Protein AF-A0A831LHQ3-F1 (afdb_monomer_lite)

pLDDT: mean 70.63, std 30.5, range [23.73, 98.81]

Foldseek 3Di:
DFFLVVLLVVLLCCCPVVVDQEAEEEEAWAFLDQLADFQEKEKEQKEFAQPDDPVVVVDAGRQDPPDGRIQGADVLLSVLLVVLVVVCVVVVVDDHYYDYYYEYADNDDDLDNVVSVVCCPRPVHGIYGGHVNSSSVSCVVVVHHYMYMHGHQYYNVDDDPVSNVVSRVVSVVVVVSSVVSRVVSVDDPPPPPPPDPDDDDDDDDDDDDDDDDDVVVVVVVVVVDDPPDDDDPDPPDDDDDDDDDDDDDDDDDDDDDDDDDDDDDDDDDDDDDDDDDDDDDDDHDYDYDDDDD

InterPro domains:
  IPR000845 Nucleoside phosphorylase domain [PF01048] (1-182)
  IPR010049 MTA/SAH nucleosidase [TIGR01704] (1-183)
  IPR035994 Nucleoside phosphorylase superfamily [G3DSA:3.40.50.1580] (1-191)
  IPR035994 Nucleoside phosphorylase superfamily [SSF53167] (1-184)

Structure (mmCIF, N/CA/C/O backbone):
data_AF-A0A831LHQ3-F1
#
_entry.id   AF-A0A831LHQ3-F1
#
loop_
_atom_site.group_PDB
_atom_site.id
_atom_site.type_symbol
_atom_site.label_atom_id
_atom_site.label_alt_id
_atom_site.label_comp_id
_atom_site.label_asym_id
_atom_site.label_entity_id
_atom_site.label_seq_id
_atom_site.pdbx_PDB_ins_code
_atom_site.Cartn_x
_atom_site.Cartn_y
_atom_site.Cartn_z
_atom_site.occupancy
_atom_site.B_iso_or_equiv
_atom_site.auth_seq_id
_atom_site.auth_comp_id
_atom_site.auth_asym_id
_atom_site.auth_atom_id
_atom_site.pdbx_PDB_model_num
ATOM 1 N N . GLY A 1 1 ? 7.846 -8.285 7.189 1.00 77.94 1 GLY A N 1
ATOM 2 C CA . GLY A 1 1 ? 9.203 -8.292 6.609 1.00 77.94 1 GLY A CA 1
ATOM 3 C C . GLY A 1 1 ? 9.130 -7.764 5.194 1.00 77.94 1 GLY A C 1
ATOM 4 O O . GLY A 1 1 ? 8.027 -7.722 4.664 1.00 77.94 1 GLY A O 1
ATOM 5 N N . VAL A 1 2 ? 10.266 -7.365 4.624 1.00 92.44 2 VAL A N 1
ATOM 6 C CA . VAL A 1 2 ? 10.342 -6.728 3.296 1.00 92.44 2 VAL A CA 1
ATOM 7 C C . VAL A 1 2 ? 9.935 -7.699 2.185 1.00 92.44 2 VAL A C 1
ATOM 9 O O . VAL A 1 2 ? 10.337 -8.867 2.214 1.00 92.44 2 VAL A O 1
ATOM 12 N N . GLY A 1 3 ? 9.179 -7.203 1.209 1.00 95.12 3 GLY A N 1
ATOM 13 C CA . GLY A 1 3 ? 8.873 -7.902 -0.037 1.00 95.12 3 GLY A CA 1
ATOM 14 C C . GLY A 1 3 ? 7.601 -8.752 -0.020 1.00 95.12 3 GLY A C 1
ATOM 15 O O . GLY A 1 3 ? 7.075 -9.156 1.028 1.00 95.12 3 GLY A O 1
ATOM 16 N N . LYS A 1 4 ? 7.125 -9.073 -1.227 1.00 98.56 4 LYS A N 1
ATOM 17 C CA . LYS A 1 4 ? 5.804 -9.667 -1.483 1.00 98.56 4 LYS A CA 1
ATOM 18 C C . LYS A 1 4 ? 5.584 -10.999 -0.776 1.00 98.56 4 LYS A C 1
ATOM 20 O O . LYS A 1 4 ? 4.525 -11.218 -0.193 1.00 98.56 4 LYS A O 1
ATOM 25 N N . VAL A 1 5 ? 6.581 -11.885 -0.793 1.00 98.44 5 VAL A N 1
ATOM 26 C CA . VAL A 1 5 ? 6.473 -13.224 -0.184 1.00 98.44 5 VAL A CA 1
ATOM 27 C C . VAL A 1 5 ? 6.302 -13.127 1.332 1.00 98.44 5 VAL A C 1
ATOM 29 O O . VAL A 1 5 ? 5.403 -13.748 1.897 1.00 98.44 5 VAL A O 1
ATOM 32 N N . ASN A 1 6 ? 7.128 -12.313 1.994 1.00 98.12 6 ASN A N 1
ATOM 33 C CA . ASN A 1 6 ? 7.068 -12.135 3.444 1.00 98.12 6 ASN A CA 1
ATOM 34 C C . ASN A 1 6 ? 5.739 -11.511 3.878 1.00 98.12 6 ASN A C 1
ATOM 36 O O . ASN A 1 6 ? 5.149 -11.942 4.870 1.00 98.12 6 ASN A O 1
ATOM 40 N N . ALA A 1 7 ? 5.268 -10.511 3.130 1.00 98.44 7 ALA A N 1
ATOM 41 C CA . ALA A 1 7 ? 3.984 -9.878 3.380 1.00 98.44 7 ALA A CA 1
ATOM 42 C C . ALA A 1 7 ? 2.824 -10.867 3.206 1.00 98.44 7 ALA A C 1
ATOM 44 O O . ALA A 1 7 ? 2.001 -10.999 4.109 1.00 98.44 7 ALA A O 1
ATOM 45 N N . ALA A 1 8 ? 2.807 -11.630 2.110 1.00 98.50 8 ALA A N 1
ATOM 46 C CA . ALA A 1 8 ? 1.765 -12.616 1.839 1.00 98.50 8 ALA A CA 1
ATOM 47 C C . ALA A 1 8 ? 1.673 -13.691 2.934 1.00 98.50 8 ALA A C 1
ATOM 49 O O . ALA A 1 8 ? 0.581 -13.981 3.424 1.00 98.50 8 ALA A O 1
ATOM 50 N N . VAL A 1 9 ? 2.815 -14.242 3.366 1.00 98.44 9 VAL A N 1
ATOM 51 C CA . VAL A 1 9 ? 2.867 -15.239 4.449 1.00 98.44 9 VAL A CA 1
ATOM 52 C C . VAL A 1 9 ? 2.335 -14.654 5.757 1.00 98.44 9 VAL A C 1
ATOM 54 O O . VAL A 1 9 ? 1.516 -15.287 6.424 1.00 98.44 9 VAL A O 1
ATOM 57 N N . ALA A 1 10 ? 2.755 -13.439 6.120 1.00 98.31 10 ALA A N 1
ATOM 58 C CA . ALA A 1 10 ? 2.288 -12.784 7.338 1.00 98.31 10 ALA A CA 1
ATOM 59 C C . ALA A 1 10 ? 0.775 -12.513 7.302 1.00 98.31 10 ALA A C 1
ATOM 61 O O . ALA A 1 10 ? 0.080 -12.805 8.275 1.00 98.31 10 ALA A O 1
ATOM 62 N N . THR A 1 11 ? 0.253 -12.010 6.179 1.00 98.56 11 THR A N 1
ATOM 63 C CA . THR A 1 11 ? -1.183 -11.757 5.998 1.00 98.56 11 THR A CA 1
ATOM 64 C C . THR A 1 11 ? -1.994 -13.048 6.072 1.00 98.56 11 THR A C 1
ATOM 66 O O . THR A 1 11 ? -3.004 -13.079 6.769 1.00 98.56 11 THR A O 1
ATOM 69 N N . GLN A 1 12 ? -1.546 -14.130 5.430 1.00 98.56 12 GLN A N 1
ATOM 70 C CA . GLN A 1 12 ? -2.253 -15.411 5.495 1.00 98.56 12 GLN A CA 1
ATOM 71 C C . GLN A 1 12 ? -2.288 -15.960 6.929 1.00 98.56 12 GLN A C 1
ATOM 73 O O . GLN A 1 12 ? -3.342 -16.368 7.406 1.00 98.56 12 GLN A O 1
ATOM 78 N N . ILE A 1 13 ? -1.167 -15.894 7.660 1.00 98.25 13 ILE A N 1
ATOM 79 C CA . ILE A 1 13 ? -1.114 -16.296 9.075 1.00 98.25 13 ILE A CA 1
ATOM 80 C C . ILE A 1 13 ? -2.074 -15.453 9.922 1.00 98.25 13 ILE A C 1
ATOM 82 O O . ILE A 1 13 ? -2.745 -16.001 10.799 1.00 98.25 13 ILE A O 1
ATOM 86 N N . LEU A 1 14 ? -2.145 -14.141 9.673 1.00 97.25 14 LEU A N 1
ATOM 87 C CA . LEU A 1 14 ? -3.053 -13.239 10.379 1.00 97.25 14 LEU A CA 1
ATOM 88 C C . LEU A 1 14 ? -4.518 -13.660 10.181 1.00 97.25 14 LEU A C 1
ATOM 90 O O . LEU A 1 14 ? -5.275 -13.747 11.147 1.00 97.25 14 LEU A O 1
ATOM 94 N N . ILE A 1 15 ? -4.894 -13.967 8.940 1.00 97.75 15 ILE A N 1
ATOM 95 C CA . ILE A 1 15 ? -6.244 -14.406 8.576 1.00 97.75 15 ILE A CA 1
ATOM 96 C C . ILE A 1 15 ? -6.563 -15.764 9.210 1.00 97.75 15 ILE A C 1
ATOM 98 O O . ILE A 1 15 ? -7.550 -15.876 9.935 1.00 97.75 15 ILE A O 1
ATOM 102 N N . ASP A 1 16 ? -5.709 -16.769 9.017 1.00 97.25 16 ASP A N 1
ATOM 103 C CA . ASP A 1 16 ? -6.002 -18.144 9.435 1.00 97.25 16 ASP A CA 1
ATOM 104 C C . ASP A 1 16 ? -5.958 -18.331 10.952 1.00 97.25 16 ASP A C 1
ATOM 106 O O . ASP A 1 16 ? -6.799 -19.026 11.524 1.00 97.25 16 ASP A O 1
ATOM 110 N N . ARG A 1 17 ? -4.960 -17.741 11.625 1.00 97.56 17 ARG A N 1
ATOM 111 C CA . ARG A 1 17 ? -4.744 -17.983 13.060 1.00 97.56 17 ARG A CA 1
ATOM 112 C C . ARG A 1 17 ? -5.555 -17.062 13.951 1.00 97.56 17 ARG A C 1
ATOM 114 O O . ARG A 1 17 ? -5.946 -17.481 15.037 1.00 97.56 17 ARG A O 1
ATOM 121 N N . PHE A 1 18 ? -5.770 -15.821 13.524 1.00 95.69 18 PHE A N 1
ATOM 122 C CA . PHE A 1 18 ? -6.421 -14.808 14.356 1.00 95.69 18 PHE A CA 1
ATOM 123 C C . PHE A 1 18 ? -7.831 -14.462 13.878 1.00 95.69 18 PHE A C 1
ATOM 125 O O . PHE A 1 18 ? -8.547 -13.769 14.596 1.00 95.69 18 PHE A O 1
ATOM 132 N N . GLY A 1 19 ? -8.259 -14.959 12.710 1.00 94.19 19 GLY A N 1
ATOM 133 C CA . GLY A 1 19 ? -9.618 -14.753 12.211 1.00 94.19 19 GLY A CA 1
ATOM 134 C C . GLY A 1 19 ? -9.956 -13.275 12.021 1.00 94.19 19 GLY A C 1
ATOM 135 O O . GLY A 1 19 ? -11.079 -12.861 12.319 1.00 94.19 19 GLY A O 1
ATOM 136 N N . VAL A 1 20 ? -8.980 -12.464 11.594 1.00 94.81 20 VAL A N 1
ATOM 137 C CA . VAL A 1 20 ? -9.193 -11.024 11.410 1.00 94.81 20 VAL A CA 1
ATOM 138 C C . VAL A 1 20 ? -10.287 -10.769 10.377 1.00 94.81 20 VAL A C 1
ATOM 140 O O . VAL A 1 20 ? -10.393 -11.450 9.360 1.00 94.81 20 VAL A O 1
ATOM 143 N N . ASN A 1 21 ? -11.120 -9.766 10.643 1.00 93.88 21 ASN A N 1
ATOM 144 C CA . ASN A 1 21 ? -12.249 -9.413 9.779 1.00 93.88 21 ASN A CA 1
ATOM 145 C C . ASN A 1 21 ? -11.915 -8.322 8.751 1.00 93.88 21 ASN A C 1
ATOM 147 O O . ASN A 1 21 ? -12.747 -8.004 7.906 1.00 93.88 21 ASN A O 1
ATOM 151 N N . SER A 1 22 ? -10.733 -7.722 8.864 1.00 96.56 22 SER A N 1
ATOM 152 C CA . SER A 1 22 ? -10.205 -6.684 7.989 1.00 96.56 22 SER A CA 1
ATOM 153 C C . SER A 1 22 ? -8.702 -6.534 8.225 1.00 96.56 22 SER A C 1
ATOM 155 O O . SER A 1 22 ? -8.199 -6.889 9.294 1.00 96.56 22 SER A O 1
ATOM 157 N N . VAL A 1 23 ? -7.983 -6.009 7.234 1.00 97.69 23 VAL A N 1
ATOM 158 C CA . VAL A 1 23 ? -6.540 -5.755 7.306 1.00 97.69 23 VAL A CA 1
ATOM 159 C C . VAL A 1 23 ? -6.259 -4.288 7.000 1.00 97.69 23 VAL A C 1
ATOM 161 O O . VAL A 1 23 ? -6.583 -3.794 5.924 1.00 97.69 23 VAL A O 1
ATOM 164 N N . VAL A 1 24 ? -5.613 -3.593 7.935 1.00 97.44 24 VAL A N 1
ATOM 165 C CA . VAL A 1 24 ? -5.014 -2.278 7.685 1.00 97.44 24 VAL A CA 1
ATOM 166 C C . VAL A 1 24 ? -3.512 -2.488 7.605 1.00 97.44 24 VAL A C 1
ATOM 168 O O . VAL A 1 24 ? -2.875 -2.832 8.600 1.00 97.44 24 VAL A O 1
ATOM 171 N N . PHE A 1 25 ? -2.956 -2.340 6.409 1.00 97.88 25 PHE A N 1
ATOM 172 C CA . PHE A 1 25 ? -1.529 -2.512 6.182 1.00 97.88 25 PHE A CA 1
ATOM 173 C C . PHE A 1 25 ? -0.858 -1.151 6.097 1.00 97.88 25 PHE A C 1
ATOM 175 O O . PHE A 1 25 ? -1.290 -0.312 5.312 1.00 97.88 25 PHE A O 1
ATOM 182 N N . THR A 1 26 ? 0.198 -0.940 6.879 1.00 96.44 26 THR A N 1
ATOM 183 C CA . THR A 1 26 ? 0.894 0.344 6.926 1.00 96.44 26 THR A CA 1
ATOM 184 C C . THR A 1 26 ? 2.402 0.218 6.753 1.00 96.44 26 THR A C 1
ATOM 186 O O . THR A 1 26 ? 2.988 -0.818 7.066 1.00 96.44 26 THR A O 1
ATOM 189 N N . GLY A 1 27 ? 3.037 1.277 6.262 1.00 93.88 27 GLY A N 1
ATOM 190 C CA . GLY A 1 27 ? 4.487 1.380 6.159 1.00 93.88 27 GLY A CA 1
ATOM 191 C C . GLY A 1 27 ? 4.925 2.577 5.325 1.00 93.88 27 GLY A C 1
ATOM 192 O O . GLY A 1 27 ? 4.165 3.515 5.116 1.00 93.88 27 GLY A O 1
ATOM 193 N N . LEU A 1 28 ? 6.153 2.523 4.818 1.00 94.06 28 LEU A N 1
ATOM 194 C CA . LEU A 1 28 ? 6.719 3.568 3.963 1.00 94.06 28 LEU A CA 1
ATOM 195 C C . LEU A 1 28 ? 6.457 3.317 2.475 1.00 94.06 28 LEU A C 1
ATOM 197 O O . LEU A 1 28 ? 6.251 2.165 2.082 1.00 94.06 28 LEU A O 1
ATOM 201 N N . ALA A 1 29 ? 6.481 4.373 1.666 1.00 94.75 29 ALA A N 1
ATOM 202 C CA . ALA A 1 29 ? 6.482 4.298 0.206 1.00 94.75 29 ALA A CA 1
ATOM 203 C C . ALA A 1 29 ? 7.257 5.466 -0.421 1.00 94.75 29 ALA A C 1
ATOM 205 O O . ALA A 1 29 ? 7.352 6.540 0.167 1.00 94.75 29 ALA A O 1
ATOM 206 N N . GLY A 1 30 ? 7.745 5.271 -1.644 1.00 93.25 30 GLY A N 1
ATOM 207 C CA . GLY A 1 30 ? 8.305 6.353 -2.453 1.00 93.25 30 GLY A CA 1
ATOM 208 C C . GLY A 1 30 ? 7.205 7.104 -3.205 1.00 93.25 30 GLY A C 1
ATOM 209 O O . GLY A 1 30 ? 6.259 6.486 -3.717 1.00 93.25 30 GLY A O 1
ATOM 210 N N . ALA A 1 31 ? 7.322 8.431 -3.295 1.00 94.12 31 ALA A N 1
ATOM 211 C CA . ALA A 1 31 ? 6.407 9.251 -4.085 1.00 94.12 31 ALA A CA 1
ATOM 212 C C . ALA A 1 31 ? 6.622 9.026 -5.585 1.00 94.12 31 ALA A C 1
ATOM 214 O O . ALA A 1 31 ? 7.741 9.094 -6.093 1.00 94.12 31 ALA A O 1
ATOM 215 N N . LEU A 1 32 ? 5.529 8.821 -6.322 1.00 94.44 32 LEU A N 1
ATOM 216 C CA . LEU A 1 32 ? 5.574 8.790 -7.782 1.00 94.44 32 LEU A CA 1
ATOM 217 C C . LEU A 1 32 ? 5.127 10.102 -8.408 1.00 94.44 32 LEU A C 1
ATOM 219 O O . LEU A 1 32 ? 5.408 10.291 -9.580 1.00 94.44 32 LEU A O 1
ATOM 223 N N . VAL A 1 33 ? 4.434 10.991 -7.697 1.00 92.75 33 VAL A N 1
ATOM 224 C CA . VAL A 1 33 ? 3.881 12.244 -8.240 1.00 92.75 33 VAL A CA 1
ATOM 225 C C . VAL A 1 33 ? 4.463 13.468 -7.527 1.00 92.75 33 VAL A C 1
ATOM 227 O O . VAL A 1 33 ? 4.756 13.385 -6.338 1.00 92.75 33 VAL A O 1
ATOM 230 N N . PRO A 1 34 ? 4.630 14.610 -8.223 1.00 86.44 34 PRO A N 1
ATOM 231 C CA . PRO A 1 34 ? 5.357 15.769 -7.688 1.00 86.44 34 PRO A CA 1
ATOM 232 C C . PRO A 1 34 ? 4.621 16.499 -6.559 1.00 86.44 34 PRO A C 1
ATOM 234 O O . PRO A 1 34 ? 5.213 17.311 -5.863 1.00 86.44 34 PRO A O 1
ATOM 237 N N . ASN A 1 35 ? 3.325 16.245 -6.395 1.00 87.25 35 ASN A N 1
ATOM 238 C CA . ASN A 1 35 ? 2.521 16.808 -5.320 1.00 87.25 35 ASN A CA 1
ATOM 239 C C . ASN A 1 35 ? 2.566 15.964 -4.041 1.00 87.25 35 ASN A C 1
ATOM 241 O O . ASN A 1 35 ? 1.754 16.231 -3.170 1.00 87.25 35 ASN A O 1
ATOM 245 N N . LEU A 1 36 ? 3.430 14.946 -3.948 1.00 91.31 36 LEU A N 1
ATOM 246 C CA . LEU A 1 36 ? 3.671 14.178 -2.727 1.00 91.31 36 LEU A CA 1
ATOM 247 C C . LEU A 1 36 ? 5.083 14.454 -2.208 1.00 91.31 36 LEU A C 1
ATOM 249 O O . LEU A 1 36 ? 6.074 14.223 -2.905 1.00 91.31 36 LEU A O 1
ATOM 253 N N . CYS A 1 37 ? 5.148 14.913 -0.969 1.00 90.00 37 CYS A N 1
ATOM 254 C CA . CYS A 1 37 ? 6.355 15.232 -0.227 1.00 90.00 37 CYS A CA 1
ATOM 255 C C . CYS A 1 37 ? 6.610 14.190 0.866 1.00 90.00 37 CYS A C 1
ATOM 257 O O . CYS A 1 37 ? 5.720 13.440 1.263 1.00 90.00 37 CYS A O 1
ATOM 259 N N . GLN A 1 38 ? 7.841 14.154 1.375 1.00 89.81 38 GLN A N 1
ATOM 260 C CA . GLN A 1 38 ? 8.167 13.352 2.551 1.00 89.81 38 GLN A CA 1
ATOM 261 C C . GLN A 1 38 ? 7.267 13.757 3.734 1.00 89.81 38 GLN A C 1
ATOM 263 O O . GLN A 1 38 ? 7.111 14.944 4.001 1.00 89.81 38 GLN A O 1
ATOM 268 N N . GLY A 1 39 ? 6.681 12.772 4.420 1.00 90.81 39 GLY A N 1
ATOM 269 C CA . GLY A 1 39 ? 5.711 12.982 5.506 1.00 90.81 39 GLY A CA 1
ATOM 270 C C . GLY A 1 39 ? 4.245 12.889 5.071 1.00 90.81 39 GLY A C 1
ATOM 271 O O . GLY A 1 39 ? 3.392 12.538 5.887 1.00 90.81 39 GLY A O 1
ATOM 272 N N . ASP A 1 40 ? 3.955 13.080 3.782 1.00 95.00 40 ASP A N 1
ATOM 273 C CA . ASP A 1 40 ? 2.598 12.921 3.258 1.00 95.00 40 ASP A CA 1
ATOM 274 C C . ASP A 1 40 ? 2.112 11.475 3.367 1.00 95.00 40 ASP A C 1
ATOM 276 O O . ASP A 1 40 ? 2.892 10.518 3.345 1.00 95.00 40 ASP A O 1
ATOM 280 N N . VAL A 1 41 ? 0.794 11.302 3.443 1.00 97.38 41 VAL A N 1
ATOM 281 C CA . VAL A 1 41 ? 0.154 9.992 3.563 1.00 97.38 41 VAL A CA 1
ATOM 282 C C . VAL A 1 41 ? -0.605 9.647 2.289 1.00 97.38 41 VAL A C 1
ATOM 284 O O . VAL A 1 41 ? -1.376 10.437 1.752 1.00 97.38 41 VAL A O 1
ATOM 287 N N . VAL A 1 42 ? -0.434 8.417 1.815 1.00 98.50 42 VAL A N 1
ATOM 288 C CA . VAL A 1 42 ? -1.208 7.841 0.719 1.00 98.50 42 VAL A CA 1
ATOM 289 C C . VAL A 1 42 ? -2.057 6.688 1.230 1.00 98.50 42 VAL A C 1
ATOM 291 O O . VAL A 1 42 ? -1.544 5.703 1.756 1.00 98.50 42 VAL A O 1
ATOM 294 N N . VAL A 1 43 ? -3.365 6.780 1.019 1.00 98.69 43 VAL A N 1
ATOM 295 C CA . VAL A 1 43 ? -4.318 5.693 1.250 1.00 98.69 43 VAL A CA 1
ATOM 296 C C . VAL A 1 43 ? -4.654 5.042 -0.086 1.00 98.69 43 VAL A C 1
ATOM 298 O O . VAL A 1 43 ? -4.993 5.716 -1.060 1.00 98.69 43 VAL A O 1
ATOM 301 N N . SER A 1 44 ? -4.570 3.718 -0.160 1.00 98.75 44 SER A N 1
ATOM 302 C CA . SER A 1 44 ? -4.845 2.997 -1.398 1.00 98.75 44 SER A CA 1
ATOM 303 C C . SER A 1 44 ? -6.317 3.121 -1.793 1.00 98.75 44 SER A C 1
ATOM 305 O O . SER A 1 44 ? -7.185 2.713 -1.023 1.00 98.75 44 SER A O 1
ATOM 307 N N . SER A 1 45 ? -6.603 3.577 -3.014 1.00 98.56 45 SER A N 1
ATOM 308 C CA . SER A 1 45 ? -7.850 3.219 -3.711 1.00 98.56 45 SER A CA 1
ATOM 309 C C . SER A 1 45 ? -7.722 1.843 -4.361 1.00 98.56 45 SER A C 1
ATOM 311 O O . SER A 1 45 ? -8.617 1.008 -4.257 1.00 98.56 45 SER A O 1
ATOM 313 N N . PHE A 1 46 ? -6.565 1.589 -4.971 1.00 98.81 46 PHE A N 1
ATOM 314 C CA . PHE A 1 46 ? -6.171 0.301 -5.521 1.00 98.81 46 PHE A CA 1
ATOM 315 C C . PHE A 1 46 ? -4.725 -0.010 -5.155 1.00 98.81 46 PHE A C 1
ATOM 317 O O . PHE A 1 46 ? -3.897 0.891 -5.006 1.00 98.81 46 PHE A O 1
ATOM 324 N N . VAL A 1 47 ? -4.406 -1.297 -5.097 1.00 98.81 47 VAL A N 1
ATOM 325 C CA . VAL A 1 47 ? -3.028 -1.791 -5.128 1.00 98.81 47 VAL A CA 1
ATOM 326 C C . VAL A 1 47 ? -2.811 -2.664 -6.360 1.00 98.81 47 VAL A C 1
ATOM 328 O O . VAL A 1 47 ? -3.721 -3.368 -6.807 1.00 98.81 47 VAL A O 1
ATOM 331 N N . VAL A 1 48 ? -1.612 -2.613 -6.934 1.00 98.56 48 VAL A N 1
ATOM 332 C CA . VAL A 1 48 ? -1.247 -3.367 -8.144 1.00 98.56 48 VAL A CA 1
ATOM 333 C C . VAL A 1 48 ? 0.169 -3.905 -8.030 1.00 98.56 48 VAL A C 1
ATOM 335 O O . VAL A 1 48 ? 1.062 -3.186 -7.604 1.00 98.56 48 VAL A O 1
ATOM 338 N N . GLN A 1 49 ? 0.401 -5.149 -8.451 1.00 98.62 49 GLN A N 1
ATOM 339 C CA . GLN A 1 49 ? 1.756 -5.691 -8.558 1.00 98.62 49 GLN A CA 1
ATOM 340 C C . GLN A 1 49 ? 2.337 -5.350 -9.931 1.00 98.62 49 GLN A C 1
ATOM 342 O O . GLN A 1 49 ? 2.031 -5.998 -10.930 1.00 98.62 49 GLN A O 1
ATOM 347 N N . HIS A 1 50 ? 3.145 -4.295 -9.991 1.00 97.69 50 HIS A N 1
ATOM 348 C CA . HIS A 1 50 ? 3.623 -3.709 -11.242 1.00 97.69 50 HIS A CA 1
ATOM 349 C C . HIS A 1 50 ? 4.687 -4.560 -11.956 1.00 97.69 50 HIS A C 1
ATOM 351 O O . HIS A 1 50 ? 5.058 -4.266 -13.090 1.00 97.69 50 HIS A O 1
ATOM 357 N N . ASP A 1 51 ? 5.251 -5.550 -11.265 1.00 97.25 51 ASP A N 1
ATOM 358 C CA . ASP A 1 51 ? 6.329 -6.429 -11.725 1.00 97.25 51 ASP A CA 1
ATOM 359 C C . ASP A 1 51 ? 5.836 -7.818 -12.173 1.00 97.25 51 ASP A C 1
ATOM 361 O O . ASP A 1 51 ? 6.647 -8.670 -12.530 1.00 97.25 51 ASP A O 1
ATOM 365 N N . ILE A 1 52 ? 4.517 -8.044 -12.203 1.00 97.75 52 ILE A N 1
ATOM 366 C CA . ILE A 1 52 ? 3.918 -9.215 -12.850 1.00 97.75 52 ILE A CA 1
ATOM 367 C C . ILE A 1 52 ? 3.823 -8.955 -14.356 1.00 97.75 52 ILE A C 1
ATOM 369 O O . ILE A 1 52 ? 3.047 -8.111 -14.808 1.00 97.75 52 ILE A O 1
ATOM 373 N N . ASP A 1 53 ? 4.597 -9.705 -15.139 1.00 97.06 53 ASP A N 1
ATOM 374 C CA . ASP A 1 53 ? 4.620 -9.606 -16.598 1.00 97.06 53 ASP A CA 1
ATOM 375 C C . ASP A 1 53 ? 4.308 -10.958 -17.248 1.00 97.06 53 ASP A C 1
ATOM 377 O O . ASP A 1 53 ? 5.124 -11.878 -17.285 1.00 97.06 53 ASP A O 1
ATOM 381 N N . LEU A 1 54 ? 3.090 -11.057 -17.775 1.00 96.62 54 LEU A N 1
ATOM 382 C CA . LEU A 1 54 ? 2.619 -12.176 -18.587 1.00 96.62 54 LEU A CA 1
ATOM 383 C C . LEU A 1 54 ? 2.232 -11.703 -19.996 1.00 96.62 54 LEU A C 1
ATOM 385 O O . LEU A 1 54 ? 1.415 -12.337 -20.669 1.00 96.62 54 LEU A O 1
ATOM 389 N N . THR A 1 55 ? 2.801 -10.588 -20.462 1.00 96.56 55 THR A N 1
ATOM 390 C CA . THR A 1 55 ? 2.492 -9.998 -21.778 1.00 96.56 55 THR A CA 1
ATOM 391 C C . THR A 1 55 ? 2.841 -10.927 -22.937 1.00 96.56 55 THR A C 1
ATOM 393 O O . THR A 1 55 ? 2.142 -10.930 -23.950 1.00 96.56 55 THR A O 1
ATOM 396 N N . ALA A 1 56 ? 3.833 -11.808 -22.762 1.00 97.12 56 ALA A N 1
ATOM 397 C CA . ALA A 1 56 ? 4.145 -12.890 -23.700 1.00 97.12 56 ALA A CA 1
ATOM 398 C C . ALA A 1 56 ? 2.947 -13.827 -23.969 1.00 97.12 56 ALA A C 1
ATOM 400 O O . ALA A 1 56 ? 2.889 -14.476 -25.012 1.00 97.12 56 ALA A O 1
ATOM 401 N N . PHE A 1 57 ? 1.975 -13.869 -23.053 1.00 96.06 57 PHE A N 1
ATOM 402 C CA . PHE A 1 57 ? 0.732 -14.633 -23.161 1.00 96.06 57 PHE A CA 1
ATOM 403 C C . PHE A 1 57 ? -0.484 -13.754 -23.511 1.00 96.06 57 PHE A C 1
ATOM 405 O O . PHE A 1 57 ? -1.623 -14.178 -23.322 1.00 96.06 57 PHE A O 1
ATOM 412 N N . GLY A 1 58 ? -0.269 -12.524 -23.994 1.00 95.19 58 GLY A N 1
ATOM 413 C CA . GLY A 1 58 ? -1.332 -11.592 -24.393 1.00 95.19 58 GLY A CA 1
ATOM 414 C C . GLY A 1 58 ? -2.082 -10.938 -23.228 1.00 95.19 58 GLY A C 1
ATOM 415 O O . GLY A 1 58 ? -3.165 -10.389 -23.427 1.00 95.19 58 GLY A O 1
ATOM 416 N N . ARG A 1 59 ? -1.534 -11.013 -22.010 1.00 95.19 59 ARG A N 1
ATOM 417 C CA . ARG A 1 59 ? -2.101 -10.396 -20.802 1.00 95.19 59 ARG A CA 1
ATOM 418 C C . ARG A 1 59 ? -1.660 -8.944 -20.670 1.00 95.19 59 ARG A C 1
ATOM 420 O O . ARG A 1 59 ? -0.638 -8.547 -21.229 1.00 95.19 59 ARG A O 1
ATOM 427 N N . ARG A 1 60 ? -2.404 -8.151 -19.897 1.00 95.38 60 ARG A N 1
ATOM 428 C CA . ARG A 1 60 ? -1.941 -6.811 -19.513 1.00 95.38 60 ARG A CA 1
ATOM 429 C C . ARG A 1 60 ? -0.857 -6.910 -18.442 1.00 95.38 60 ARG A C 1
ATOM 431 O O . ARG A 1 60 ? -0.840 -7.845 -17.646 1.00 95.38 60 ARG A O 1
ATOM 438 N N . LEU A 1 61 ? 0.024 -5.918 -18.390 1.00 96.12 61 LEU A N 1
ATOM 439 C CA . LEU A 1 61 ? 1.005 -5.793 -17.312 1.00 96.12 61 LEU A CA 1
ATOM 440 C C . LEU A 1 61 ? 0.297 -5.689 -15.956 1.00 96.12 61 LEU A C 1
ATOM 442 O O . LEU A 1 61 ? -0.721 -5.004 -15.833 1.00 96.12 61 LEU A O 1
ATOM 446 N N . GLY A 1 62 ? 0.820 -6.391 -14.954 1.00 96.00 62 GLY A N 1
ATOM 447 C CA . GLY A 1 62 ? 0.226 -6.510 -13.622 1.00 96.00 62 GLY A CA 1
ATOM 448 C C . GLY A 1 62 ? -0.977 -7.455 -13.528 1.00 96.00 62 GLY A C 1
ATOM 449 O O . GLY A 1 62 ? -1.523 -7.627 -12.443 1.00 96.00 62 GLY A O 1
ATOM 450 N N . GLU A 1 63 ? -1.436 -8.055 -14.633 1.00 96.62 63 GLU A N 1
ATOM 451 C CA . GLU A 1 63 ? -2.574 -8.979 -14.620 1.00 96.62 63 GLU A CA 1
ATOM 452 C C . GLU A 1 63 ? -2.159 -10.355 -14.093 1.00 96.62 63 GLU A C 1
ATOM 454 O O . GLU A 1 63 ? -1.331 -11.043 -14.693 1.00 96.62 63 GLU A O 1
ATOM 459 N N . ILE A 1 64 ? -2.782 -10.776 -12.990 1.00 95.31 64 ILE A N 1
ATOM 460 C CA . ILE A 1 64 ? -2.609 -12.114 -12.424 1.00 95.31 64 ILE A CA 1
ATOM 461 C C . ILE A 1 64 ? -3.756 -13.008 -12.927 1.00 95.31 64 ILE A C 1
ATOM 463 O O . ILE A 1 64 ? -4.923 -12.654 -12.725 1.00 95.31 64 ILE A O 1
ATOM 467 N N . PRO A 1 65 ? -3.469 -14.152 -13.583 1.00 93.06 65 PRO A N 1
ATOM 468 C CA . PRO A 1 65 ? -4.497 -15.074 -14.053 1.00 93.06 65 PRO A CA 1
ATOM 469 C C . PRO A 1 65 ? -5.414 -15.514 -12.914 1.00 93.06 65 PRO A C 1
ATOM 471 O O . PRO A 1 65 ? -4.963 -15.675 -11.785 1.00 93.06 65 PRO A O 1
ATOM 474 N N . GLU A 1 66 ? -6.700 -15.697 -13.223 1.00 91.69 66 GLU A N 1
ATOM 475 C CA . GLU A 1 66 ? -7.750 -16.110 -12.270 1.00 91.69 66 GLU A CA 1
ATOM 476 C C . GLU A 1 66 ? -8.079 -15.083 -11.172 1.00 91.69 66 GLU A C 1
ATOM 478 O O . GLU A 1 66 ? -9.017 -15.283 -10.402 1.00 91.69 66 GLU A O 1
ATOM 483 N N . LEU A 1 67 ? -7.370 -13.952 -11.142 1.00 93.19 67 LEU A N 1
ATOM 484 C CA . LEU A 1 67 ? -7.627 -12.827 -10.253 1.00 93.19 67 LEU A CA 1
ATOM 485 C C . LEU A 1 67 ? -7.919 -11.563 -11.079 1.00 93.19 67 LEU A C 1
ATOM 487 O O . LEU A 1 67 ? -8.723 -11.572 -12.009 1.00 93.19 67 LEU A O 1
ATOM 491 N N . THR A 1 68 ? -7.299 -10.448 -10.706 1.00 92.25 68 THR A N 1
ATOM 492 C CA . THR A 1 68 ? -7.456 -9.134 -11.325 1.00 92.25 68 THR A CA 1
ATOM 493 C C . THR A 1 68 ? -6.083 -8.486 -11.485 1.00 92.25 68 THR A C 1
ATOM 495 O O . THR A 1 68 ? -5.090 -8.937 -10.917 1.00 92.25 68 THR A O 1
ATOM 498 N N . ARG A 1 69 ? -6.029 -7.413 -12.274 1.00 95.75 69 ARG A N 1
ATOM 499 C CA . ARG A 1 69 ? -4.853 -6.543 -12.396 1.00 95.75 69 ARG A CA 1
ATOM 500 C C . ARG A 1 69 ? -4.720 -5.592 -11.206 1.00 95.75 69 ARG A C 1
ATOM 502 O O . ARG A 1 69 ? -3.615 -5.261 -10.807 1.00 95.75 69 ARG A O 1
ATOM 509 N N . MET A 1 70 ? -5.843 -5.111 -10.677 1.00 97.69 70 MET A N 1
ATOM 510 C CA . MET A 1 70 ? -5.880 -4.095 -9.622 1.00 97.69 70 MET A CA 1
ATOM 511 C C . MET A 1 70 ? -6.805 -4.569 -8.510 1.00 97.69 70 MET A C 1
ATOM 513 O O . MET A 1 70 ? -7.956 -4.920 -8.778 1.00 97.69 70 MET A O 1
ATOM 517 N N . PHE A 1 71 ? -6.301 -4.583 -7.281 1.00 98.50 71 PHE A N 1
ATOM 518 C CA . PHE A 1 71 ? -7.062 -4.968 -6.099 1.00 98.50 71 PHE A CA 1
ATOM 519 C C . PHE A 1 71 ? -7.604 -3.705 -5.430 1.00 98.50 71 PHE A C 1
ATOM 521 O O . PHE A 1 71 ? -6.828 -2.859 -4.990 1.00 98.50 71 PHE A O 1
ATOM 528 N N . GLU A 1 72 ? -8.927 -3.560 -5.404 1.00 98.56 72 GLU A N 1
ATOM 529 C CA . GLU A 1 72 ? -9.610 -2.415 -4.793 1.00 98.56 72 GLU A CA 1
ATOM 530 C C . GLU A 1 72 ? -9.552 -2.514 -3.267 1.00 98.56 72 GLU A C 1
ATOM 532 O O . GLU A 1 72 ? -9.846 -3.569 -2.698 1.00 98.56 72 GLU A O 1
ATOM 537 N N . ALA A 1 73 ? -9.181 -1.418 -2.610 1.00 98.56 73 ALA A N 1
ATOM 538 C CA . ALA A 1 73 ? -9.258 -1.313 -1.159 1.00 98.56 73 ALA A CA 1
ATOM 539 C C . ALA A 1 73 ? -10.714 -1.107 -0.714 1.00 98.56 73 ALA A C 1
ATOM 541 O O . ALA A 1 73 ? -11.501 -0.458 -1.402 1.00 98.56 73 ALA A O 1
ATOM 542 N N . ASP A 1 74 ? -11.086 -1.639 0.452 1.00 98.38 74 ASP A N 1
ATOM 543 C CA . ASP A 1 74 ? -12.465 -1.554 0.933 1.00 98.38 74 ASP A CA 1
ATOM 544 C C . ASP A 1 74 ? -12.851 -0.083 1.207 1.00 98.38 74 ASP A C 1
ATOM 546 O O . ASP A 1 74 ? -12.234 0.567 2.061 1.00 98.38 74 ASP A O 1
ATOM 550 N N . PRO A 1 75 ? -13.898 0.458 0.550 1.00 97.50 75 PRO A N 1
ATOM 551 C CA . PRO A 1 75 ? -14.263 1.867 0.683 1.00 97.50 75 PRO A CA 1
ATOM 552 C C . PRO A 1 75 ? -14.621 2.305 2.109 1.00 97.50 75 PRO A C 1
ATOM 554 O O . PRO A 1 75 ? -14.522 3.491 2.427 1.00 97.50 75 PRO A O 1
ATOM 557 N N . ARG A 1 76 ? -15.064 1.382 2.974 1.00 96.88 76 ARG A N 1
ATOM 558 C CA . ARG A 1 76 ? -15.356 1.680 4.384 1.00 96.88 76 ARG A CA 1
ATOM 559 C C . ARG A 1 76 ? -14.068 1.879 5.171 1.00 96.88 76 ARG A C 1
ATOM 561 O O . ARG A 1 76 ? -14.016 2.782 5.998 1.00 96.88 76 ARG A O 1
ATOM 568 N N . LEU A 1 77 ? 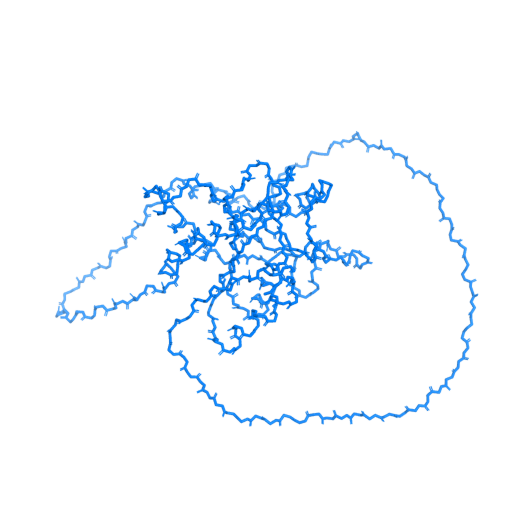-13.045 1.070 4.894 1.00 97.81 77 LEU A N 1
ATOM 569 C CA . LEU A 1 77 ? -11.731 1.206 5.521 1.00 97.81 77 LEU A CA 1
ATOM 570 C C . LEU A 1 77 ? -11.029 2.478 5.041 1.00 97.81 77 LEU A C 1
ATOM 572 O O . LEU A 1 77 ? -10.526 3.232 5.867 1.00 97.81 77 LEU A O 1
ATOM 576 N N . VAL A 1 78 ? -11.075 2.763 3.734 1.00 98.38 78 VAL A N 1
ATOM 577 C CA . VAL A 1 78 ? -10.563 4.025 3.166 1.00 98.38 78 VAL A CA 1
ATOM 578 C C . VAL A 1 78 ? -11.215 5.222 3.854 1.00 98.38 78 VAL A C 1
ATOM 580 O O . VAL A 1 78 ? -10.516 6.105 4.340 1.00 98.38 78 VAL A O 1
ATOM 583 N N . ARG A 1 79 ? -12.551 5.223 3.968 1.00 97.25 79 ARG A N 1
ATOM 584 C CA . ARG A 1 79 ? -13.276 6.300 4.651 1.00 97.25 79 ARG A CA 1
ATOM 585 C C . ARG A 1 79 ? -12.862 6.442 6.111 1.00 97.25 79 ARG A C 1
ATOM 587 O O . ARG A 1 79 ? -12.624 7.554 6.545 1.00 97.25 79 ARG A O 1
ATOM 594 N N . ALA A 1 80 ? -12.752 5.345 6.855 1.00 97.25 80 ALA A N 1
ATOM 595 C CA . ALA A 1 80 ? -12.369 5.414 8.262 1.00 97.25 80 ALA A CA 1
ATOM 596 C C . ALA A 1 80 ? -10.982 6.042 8.469 1.00 97.25 80 ALA A C 1
ATOM 598 O O . ALA A 1 80 ? -10.795 6.765 9.445 1.00 97.25 80 ALA A O 1
ATOM 599 N N . VAL A 1 81 ? -10.036 5.791 7.555 1.00 98.00 81 VAL A N 1
ATOM 600 C CA . VAL A 1 81 ? -8.710 6.427 7.577 1.00 98.00 81 VAL A CA 1
ATOM 601 C C . VAL A 1 81 ? -8.813 7.916 7.232 1.00 98.00 81 VAL A C 1
ATOM 603 O O . VAL A 1 81 ? -8.226 8.735 7.932 1.00 98.00 81 VAL A O 1
ATOM 606 N N . CYS A 1 82 ? -9.586 8.291 6.207 1.00 98.06 82 CYS A N 1
ATOM 607 C CA . CYS A 1 82 ? -9.800 9.700 5.856 1.00 98.06 82 CYS A CA 1
ATOM 608 C C . CYS A 1 82 ? -10.493 10.481 6.986 1.00 98.06 82 CYS A C 1
ATOM 610 O O . CYS A 1 82 ? -9.999 11.526 7.382 1.00 98.06 82 CYS A O 1
ATOM 612 N N . ASP A 1 83 ? -11.564 9.945 7.576 1.00 97.44 83 ASP A N 1
ATOM 613 C CA . ASP A 1 83 ? -12.288 10.572 8.693 1.00 97.44 83 ASP A CA 1
ATOM 614 C C . ASP A 1 83 ? -11.416 10.672 9.968 1.00 97.44 83 ASP A C 1
ATOM 616 O O . ASP A 1 83 ? -11.656 11.498 10.854 1.00 97.44 83 ASP A O 1
ATOM 620 N N . ALA A 1 84 ? -10.435 9.776 10.128 1.00 97.44 84 ALA A N 1
ATOM 621 C CA . ALA A 1 84 ? -9.438 9.854 11.195 1.00 97.44 84 ALA A CA 1
ATOM 622 C C . ALA A 1 84 ? -8.425 10.974 10.931 1.00 97.44 84 ALA A C 1
ATOM 624 O O . ALA A 1 84 ? -8.107 11.731 11.845 1.00 97.44 84 ALA A O 1
ATOM 625 N N . TRP A 1 85 ? -7.968 11.095 9.685 1.00 97.62 85 TRP A N 1
ATOM 626 C CA . TRP A 1 85 ? -7.059 12.148 9.248 1.00 97.62 85 TRP A CA 1
ATOM 627 C C . TRP A 1 85 ? -7.675 13.542 9.362 1.00 97.62 85 TRP A C 1
ATOM 629 O O . TRP A 1 85 ? -7.077 14.403 9.995 1.00 97.62 85 TRP A O 1
ATOM 639 N N . GLU A 1 86 ? -8.897 13.736 8.856 1.00 96.88 86 GLU A N 1
ATOM 640 C CA . GLU A 1 86 ? -9.630 15.007 8.967 1.00 96.88 86 GLU A CA 1
ATOM 641 C C . GLU A 1 86 ? -9.730 15.456 10.434 1.00 96.88 86 GLU A C 1
ATOM 643 O O . GLU A 1 86 ? -9.473 16.610 10.765 1.00 96.88 86 GLU A O 1
ATOM 648 N N . GLY A 1 87 ? -10.012 14.523 11.350 1.00 96.56 87 GLY A N 1
ATOM 649 C CA . GLY A 1 87 ? -10.057 14.826 12.779 1.00 96.56 87 GLY A CA 1
ATOM 650 C C . GLY A 1 87 ? -8.706 15.245 13.373 1.00 96.56 87 GLY A C 1
ATOM 651 O O . GLY A 1 87 ? -8.690 16.037 14.314 1.00 96.56 87 GLY A O 1
ATOM 652 N N . LEU A 1 88 ? -7.587 14.721 12.864 1.00 96.44 88 LEU A N 1
ATOM 653 C CA . LEU A 1 88 ? -6.239 15.136 13.270 1.00 96.44 88 LEU A CA 1
ATOM 654 C C . LEU A 1 88 ? -5.881 16.514 12.696 1.00 96.44 88 LEU A C 1
ATOM 656 O O . LEU A 1 88 ? -5.307 17.335 13.413 1.00 96.44 88 LEU A O 1
ATOM 660 N N . GLU A 1 89 ? -6.254 16.785 11.442 1.00 96.12 89 GLU A N 1
ATOM 661 C CA . GLU A 1 89 ? -6.070 18.087 10.786 1.00 96.12 89 GLU A CA 1
ATOM 662 C C . GLU A 1 89 ? -6.838 19.192 11.518 1.00 96.12 89 GLU A C 1
ATOM 664 O O . GLU A 1 89 ? -6.269 20.234 11.840 1.00 96.12 89 GLU A O 1
ATOM 669 N N . GLU A 1 90 ? -8.108 18.953 11.863 1.00 96.12 90 GLU A N 1
ATOM 670 C CA . GLU A 1 90 ? -8.945 19.907 12.606 1.00 96.12 90 GLU A CA 1
ATOM 671 C C . GLU A 1 90 ? -8.356 20.280 13.975 1.00 96.12 90 GLU A C 1
ATOM 673 O O . GLU A 1 90 ? -8.572 21.389 14.470 1.00 96.12 90 GLU A O 1
ATOM 678 N N . ARG A 1 91 ? -7.596 19.366 14.589 1.00 96.25 91 ARG A N 1
ATOM 679 C CA . ARG A 1 91 ? -6.905 19.588 15.867 1.00 96.25 91 ARG A CA 1
ATOM 680 C C . ARG A 1 91 ? -5.498 20.164 15.707 1.00 96.25 91 ARG A C 1
ATOM 682 O O . ARG A 1 91 ? -4.852 20.443 16.715 1.00 96.25 91 ARG A O 1
ATOM 689 N N . GLY A 1 92 ? -5.025 20.356 14.474 1.00 95.06 92 GLY A N 1
ATOM 690 C CA . GLY A 1 92 ? -3.668 20.821 14.187 1.00 95.06 92 GLY A CA 1
ATOM 691 C C . GLY A 1 92 ? -2.585 19.831 14.625 1.00 95.06 92 GLY A C 1
ATOM 692 O O . GLY A 1 92 ? -1.471 20.240 14.938 1.00 95.06 92 GLY A O 1
ATOM 693 N N . GLU A 1 93 ? -2.910 18.536 14.697 1.00 92.44 93 GLU A N 1
ATOM 694 C CA . GLU A 1 93 ? -1.969 17.483 15.103 1.00 92.44 93 GLU A CA 1
ATOM 695 C C . GLU A 1 93 ? -1.146 16.930 13.934 1.00 92.44 93 GLU A C 1
ATOM 697 O O . GLU A 1 93 ? -0.216 16.150 14.156 1.00 92.44 93 GLU A O 1
ATOM 702 N N . VAL A 1 94 ? -1.497 17.308 12.706 1.00 92.25 94 VAL A N 1
ATOM 703 C CA . VAL A 1 94 ? -0.790 16.973 11.470 1.00 92.25 94 VAL A CA 1
ATOM 704 C C . VAL A 1 94 ? -0.692 18.220 10.591 1.00 92.25 94 VAL A C 1
ATOM 706 O O . VAL A 1 94 ? -1.586 19.065 10.597 1.00 92.25 94 VAL A O 1
ATOM 709 N N . ASP A 1 95 ? 0.407 18.330 9.854 1.00 88.94 95 ASP A N 1
ATOM 710 C CA . ASP A 1 95 ? 0.744 19.439 8.951 1.00 88.94 95 ASP A CA 1
ATOM 711 C C . ASP A 1 95 ? 1.045 18.975 7.512 1.00 88.94 95 ASP A C 1
ATOM 713 O O . ASP A 1 95 ? 1.305 19.791 6.628 1.00 88.94 95 ASP A O 1
ATOM 717 N N . SER A 1 96 ? 1.002 17.663 7.283 1.00 91.00 96 SER A N 1
ATOM 718 C CA . SER A 1 96 ? 1.165 17.018 5.979 1.00 91.00 96 SER A CA 1
ATOM 719 C C . SER A 1 96 ? -0.197 16.824 5.301 1.00 91.00 96 SER A C 1
ATOM 721 O O . SER A 1 96 ? -1.234 17.086 5.908 1.00 91.00 96 SER A O 1
ATOM 723 N N . GLN A 1 97 ? -0.224 16.344 4.056 1.00 94.38 97 GLN A N 1
ATOM 724 C CA . GLN A 1 97 ? -1.487 16.011 3.375 1.00 94.38 97 GLN A CA 1
ATOM 725 C C . GLN A 1 97 ? -1.750 14.502 3.340 1.00 94.38 97 GLN A C 1
ATOM 727 O O . GLN A 1 97 ? -0.829 13.682 3.403 1.00 94.38 97 GLN A O 1
ATOM 732 N N . LEU A 1 98 ? -3.018 14.141 3.130 1.00 97.38 98 LEU A N 1
ATOM 733 C CA . LEU A 1 98 ? -3.435 12.786 2.787 1.00 97.38 98 LEU A CA 1
ATOM 734 C C . LEU A 1 98 ? -4.045 12.741 1.388 1.00 97.38 98 LEU A C 1
ATOM 736 O O . LEU A 1 98 ? -4.995 13.462 1.083 1.00 97.38 98 LEU A O 1
ATOM 740 N N . LEU A 1 99 ? -3.547 11.833 0.547 1.00 97.88 99 LEU A N 1
ATOM 741 C CA . LEU A 1 99 ? -4.104 11.549 -0.773 1.00 97.88 99 LEU A CA 1
ATOM 742 C C . LEU A 1 99 ? -4.632 10.119 -0.861 1.00 97.88 99 LEU A C 1
ATOM 744 O O . LEU A 1 99 ? -4.074 9.186 -0.291 1.00 97.88 99 LEU A O 1
ATOM 748 N N . VAL A 1 100 ? -5.689 9.933 -1.649 1.00 98.62 100 VAL A N 1
ATOM 749 C CA . VAL A 1 100 ? -6.217 8.609 -1.988 1.00 98.62 100 VAL A CA 1
ATOM 750 C C . VAL A 1 100 ? -5.845 8.279 -3.430 1.00 98.62 100 VAL A C 1
ATOM 752 O O . VAL A 1 100 ? -6.174 9.039 -4.342 1.00 98.62 100 VAL A O 1
ATOM 755 N N . GLY A 1 101 ? -5.195 7.140 -3.670 1.00 98.44 101 GLY A N 1
ATOM 756 C CA . GLY A 1 101 ? -4.802 6.760 -5.028 1.00 98.44 101 GLY A CA 1
ATOM 757 C C . GLY A 1 101 ? -4.212 5.363 -5.165 1.00 98.44 101 GLY A C 1
ATOM 758 O O . GLY A 1 101 ? -4.180 4.582 -4.217 1.00 98.44 101 GLY A O 1
ATOM 759 N N . THR A 1 102 ? -3.776 5.028 -6.379 1.00 98.75 102 THR A N 1
ATOM 760 C CA . THR A 1 102 ? -3.199 3.712 -6.674 1.00 98.75 102 THR A CA 1
ATOM 761 C C . THR A 1 102 ? -1.781 3.608 -6.114 1.00 98.75 102 THR A C 1
ATOM 763 O O . THR A 1 102 ? -0.946 4.480 -6.370 1.00 98.75 102 THR A O 1
ATOM 766 N N . ILE A 1 103 ? -1.495 2.510 -5.414 1.00 98.75 103 ILE A N 1
ATOM 767 C CA . ILE A 1 103 ? -0.159 2.168 -4.912 1.00 98.75 103 ILE A CA 1
ATOM 768 C C . ILE A 1 103 ? 0.389 0.981 -5.716 1.00 98.75 103 ILE A C 1
ATOM 770 O O . ILE A 1 103 ? -0.273 -0.051 -5.850 1.00 98.75 103 ILE A O 1
ATOM 774 N N . ALA A 1 104 ? 1.585 1.137 -6.281 1.00 98.44 104 ALA A N 1
ATOM 775 C CA . ALA A 1 104 ? 2.247 0.114 -7.080 1.00 98.44 104 ALA A CA 1
ATOM 776 C C . ALA A 1 104 ? 3.256 -0.688 -6.245 1.00 98.44 104 ALA A C 1
ATOM 778 O O . ALA A 1 104 ? 4.067 -0.127 -5.518 1.00 98.44 104 ALA A O 1
ATOM 779 N N . THR A 1 105 ? 3.239 -2.005 -6.406 1.00 98.69 105 THR A N 1
ATOM 780 C CA . THR A 1 105 ? 4.045 -2.949 -5.632 1.00 98.69 105 THR A CA 1
ATOM 781 C C . THR A 1 105 ? 4.993 -3.724 -6.525 1.00 98.69 105 THR A C 1
ATOM 783 O O . THR A 1 105 ? 4.567 -4.264 -7.548 1.00 98.69 105 THR A O 1
ATOM 786 N N . GLY A 1 106 ? 6.241 -3.880 -6.103 1.00 97.81 106 GLY A N 1
ATOM 787 C CA . GLY A 1 106 ? 7.158 -4.841 -6.704 1.00 97.81 106 GLY A CA 1
ATOM 788 C C . GLY A 1 106 ? 8.374 -5.104 -5.829 1.00 97.81 106 GLY A C 1
ATOM 789 O O . GLY A 1 106 ? 8.715 -4.292 -4.976 1.00 97.81 106 GLY A O 1
ATOM 790 N N . ASP A 1 107 ? 9.057 -6.227 -6.048 1.00 96.50 107 ASP A N 1
ATOM 791 C CA . ASP A 1 107 ? 10.234 -6.618 -5.252 1.00 96.50 107 ASP A CA 1
ATOM 792 C C . ASP A 1 107 ? 11.505 -5.880 -5.727 1.00 96.50 107 ASP A C 1
ATOM 794 O O . ASP A 1 107 ? 12.533 -6.470 -6.059 1.00 96.50 107 ASP A O 1
ATOM 798 N N . SER A 1 108 ? 11.431 -4.555 -5.845 1.00 90.50 108 SER A N 1
ATOM 799 C CA . SER A 1 108 ? 12.553 -3.692 -6.219 1.00 90.50 108 SER A CA 1
ATOM 800 C C . SER A 1 108 ? 12.353 -2.289 -5.664 1.00 90.50 108 SER A C 1
ATOM 802 O O . SER A 1 108 ? 11.294 -1.695 -5.850 1.00 90.50 108 SER A O 1
ATOM 804 N N . PHE A 1 109 ? 13.398 -1.727 -5.061 1.00 88.38 109 PHE A N 1
ATOM 805 C CA . PHE A 1 109 ? 13.413 -0.314 -4.697 1.00 88.38 109 PHE A CA 1
ATOM 806 C C . PHE A 1 109 ? 13.477 0.552 -5.967 1.00 88.38 109 PHE A C 1
ATOM 808 O O . PHE A 1 109 ? 14.341 0.345 -6.825 1.00 88.38 109 PHE A O 1
ATOM 815 N N . ILE A 1 110 ? 12.548 1.500 -6.116 1.00 89.19 110 ILE A N 1
ATOM 816 C CA . ILE A 1 110 ? 12.394 2.303 -7.335 1.00 89.19 110 ILE A CA 1
ATOM 817 C C . ILE A 1 110 ? 12.952 3.710 -7.113 1.00 89.19 110 ILE A C 1
ATOM 819 O O . ILE A 1 110 ? 12.282 4.553 -6.537 1.00 89.19 110 ILE A O 1
ATOM 823 N N . ALA A 1 111 ? 14.147 3.974 -7.645 1.00 82.38 111 ALA A N 1
ATOM 824 C CA . ALA A 1 111 ? 14.763 5.310 -7.652 1.00 82.38 111 ALA A CA 1
ATOM 825 C C . ALA A 1 111 ? 14.956 5.894 -9.069 1.00 82.38 111 ALA A C 1
ATOM 827 O O . ALA A 1 111 ? 15.327 7.052 -9.236 1.00 82.38 111 ALA A O 1
ATOM 828 N N . ASP A 1 112 ? 14.737 5.093 -10.118 1.00 87.06 112 ASP A N 1
ATOM 829 C CA . ASP A 1 112 ? 14.967 5.512 -11.503 1.00 87.06 112 ASP A CA 1
ATOM 830 C C . ASP A 1 112 ? 13.778 6.311 -12.064 1.00 87.06 112 ASP A C 1
ATOM 832 O O . ASP A 1 112 ? 12.641 5.834 -12.120 1.00 87.06 112 ASP A O 1
ATOM 836 N N . ALA A 1 113 ? 14.059 7.510 -12.579 1.00 89.25 113 ALA A N 1
ATOM 837 C CA . ALA A 1 113 ? 13.044 8.420 -13.106 1.00 89.25 113 ALA A CA 1
ATOM 838 C C . ALA A 1 113 ? 12.262 7.865 -14.315 1.00 89.25 113 ALA A C 1
ATOM 840 O O . ALA A 1 113 ? 11.114 8.256 -14.542 1.00 89.25 113 ALA A O 1
ATOM 841 N N . ARG A 1 114 ? 12.847 6.973 -15.132 1.00 92.56 114 ARG A N 1
ATOM 842 C CA . ARG A 1 114 ? 12.110 6.318 -16.230 1.00 92.56 114 ARG A CA 1
ATOM 843 C C . ARG A 1 114 ? 11.110 5.323 -15.663 1.00 92.56 114 ARG A C 1
ATOM 845 O O . ARG A 1 114 ? 9.980 5.285 -16.147 1.00 92.56 114 ARG A O 1
ATOM 852 N N . ARG A 1 115 ? 11.502 4.561 -14.640 1.00 92.88 115 ARG A N 1
ATOM 853 C CA . ARG A 1 115 ? 10.624 3.603 -13.965 1.00 92.88 115 ARG A CA 1
ATOM 854 C C . ARG A 1 115 ? 9.499 4.311 -13.214 1.00 92.88 115 ARG A C 1
ATOM 856 O O . ARG A 1 115 ? 8.356 3.904 -13.378 1.00 92.88 115 ARG A O 1
ATOM 863 N N . ILE A 1 116 ? 9.779 5.425 -12.536 1.00 92.69 116 ILE A N 1
ATOM 864 C CA . ILE A 1 116 ? 8.749 6.293 -11.935 1.00 92.69 116 ILE A CA 1
ATOM 865 C C . ILE A 1 116 ? 7.725 6.730 -12.992 1.00 92.69 116 ILE A C 1
ATOM 867 O O . ILE A 1 116 ? 6.533 6.454 -12.853 1.00 92.69 116 ILE A O 1
ATOM 871 N N . ARG A 1 117 ? 8.180 7.327 -14.106 1.00 94.44 117 ARG A N 1
ATOM 872 C CA . ARG A 1 117 ? 7.283 7.764 -15.195 1.00 94.44 117 ARG A CA 1
ATOM 873 C C . ARG A 1 117 ? 6.483 6.627 -15.815 1.00 94.44 117 ARG A C 1
ATOM 875 O O . ARG A 1 117 ? 5.348 6.828 -16.241 1.00 94.44 117 ARG A O 1
ATOM 882 N N . TYR A 1 118 ? 7.080 5.448 -15.909 1.00 95.44 118 TYR A N 1
ATOM 883 C CA . TYR A 1 118 ? 6.395 4.263 -16.395 1.00 95.44 118 TYR A CA 1
ATOM 884 C C . TYR A 1 118 ? 5.266 3.842 -15.445 1.00 95.44 118 TYR A C 1
ATOM 886 O O . TYR A 1 118 ? 4.143 3.658 -15.906 1.00 95.44 118 TYR A O 1
ATOM 894 N N . LEU A 1 119 ? 5.523 3.776 -14.134 1.00 96.81 119 LEU A N 1
ATOM 895 C CA . LEU A 1 119 ? 4.510 3.409 -13.138 1.00 96.81 119 LEU A CA 1
ATOM 896 C C . LEU A 1 119 ? 3.337 4.399 -13.108 1.00 96.81 119 LEU A C 1
ATOM 898 O O . LEU A 1 119 ? 2.179 3.978 -13.071 1.00 96.81 119 LEU A O 1
ATOM 902 N N . GLN A 1 120 ? 3.626 5.699 -13.216 1.00 95.81 120 GLN A N 1
ATOM 903 C CA . GLN A 1 120 ? 2.601 6.735 -13.363 1.00 95.81 120 GLN A CA 1
ATOM 904 C C . GLN A 1 120 ? 1.711 6.481 -14.590 1.00 95.81 120 GLN A C 1
ATOM 906 O O . GLN A 1 120 ? 0.488 6.520 -14.493 1.00 95.81 120 GLN A O 1
ATOM 911 N N . ARG A 1 121 ? 2.314 6.224 -15.759 1.00 97.06 121 ARG A N 1
ATOM 912 C CA . ARG A 1 121 ? 1.588 6.107 -17.035 1.00 97.06 121 ARG A CA 1
ATOM 913 C C . ARG A 1 121 ? 0.802 4.807 -17.162 1.00 97.06 121 ARG A C 1
ATOM 915 O O . ARG A 1 121 ? -0.341 4.838 -17.600 1.00 97.06 121 ARG A O 1
ATOM 922 N N . GLU A 1 122 ? 1.416 3.682 -16.811 1.00 97.69 122 GLU A N 1
ATOM 923 C CA . GLU A 1 122 ? 0.834 2.351 -17.019 1.00 97.69 122 GLU A CA 1
ATOM 924 C C . GLU A 1 122 ? -0.248 2.029 -15.979 1.00 97.69 122 GLU A C 1
ATOM 926 O O . GLU A 1 122 ? -1.269 1.408 -16.295 1.00 97.69 122 GLU A O 1
ATOM 931 N N . PHE A 1 123 ? -0.040 2.459 -14.731 1.00 97.62 123 PHE A N 1
ATOM 932 C CA . PHE A 1 123 ? -0.890 2.074 -13.603 1.00 97.62 123 PHE A CA 1
ATOM 933 C C . PHE A 1 123 ? -1.654 3.239 -12.967 1.00 97.62 123 PHE A C 1
ATOM 935 O O . PHE A 1 123 ? -2.495 2.998 -12.103 1.00 97.62 123 PHE A O 1
ATOM 942 N N . GLY A 1 124 ? -1.381 4.491 -13.358 1.00 97.38 124 GLY A N 1
ATOM 943 C CA . GLY A 1 124 ? -1.931 5.657 -12.659 1.00 97.38 124 GLY A CA 1
ATOM 944 C C . GLY A 1 124 ? -1.490 5.711 -11.193 1.00 97.38 124 GLY A C 1
ATOM 945 O O . GLY A 1 124 ? -2.237 6.192 -10.345 1.00 97.38 124 GLY A O 1
ATOM 946 N N . ALA A 1 125 ? -0.327 5.132 -10.879 1.00 98.00 125 ALA A N 1
ATOM 947 C CA . ALA A 1 125 ? 0.159 4.998 -9.515 1.00 98.00 125 ALA A CA 1
ATOM 948 C C . ALA A 1 125 ? 0.733 6.320 -8.994 1.00 98.00 125 ALA A C 1
ATOM 950 O O . ALA A 1 125 ? 1.475 7.002 -9.704 1.00 98.00 125 ALA A O 1
ATOM 951 N N . ILE A 1 126 ? 0.401 6.652 -7.744 1.00 97.62 126 ILE A N 1
ATOM 952 C CA . ILE A 1 126 ? 0.883 7.860 -7.056 1.00 97.62 126 ILE A CA 1
ATOM 953 C C . ILE A 1 126 ? 1.971 7.557 -6.021 1.00 97.62 126 ILE A C 1
ATOM 955 O O . ILE A 1 126 ? 2.739 8.447 -5.672 1.00 97.62 126 ILE A O 1
ATOM 959 N N . ALA A 1 127 ? 2.092 6.298 -5.594 1.00 97.31 127 ALA A N 1
ATOM 960 C CA . ALA A 1 127 ? 3.147 5.824 -4.705 1.00 97.31 127 ALA A CA 1
ATOM 961 C C . ALA A 1 127 ? 3.621 4.420 -5.106 1.00 97.31 127 ALA A C 1
ATOM 963 O O . ALA A 1 127 ? 2.879 3.674 -5.758 1.00 97.31 127 ALA A O 1
ATOM 964 N N . THR A 1 128 ? 4.843 4.059 -4.710 1.00 97.38 128 THR A N 1
ATOM 965 C CA . THR A 1 128 ? 5.425 2.730 -4.950 1.00 97.38 128 THR A CA 1
ATOM 966 C C . THR A 1 128 ? 6.069 2.141 -3.698 1.00 97.38 128 THR A C 1
ATOM 968 O O . THR A 1 128 ? 6.681 2.853 -2.907 1.00 97.38 128 THR A O 1
ATOM 971 N N . GLU A 1 129 ? 5.932 0.831 -3.518 1.00 97.19 129 GLU A N 1
ATOM 972 C CA . GLU A 1 129 ? 6.410 0.082 -2.348 1.00 97.19 129 GLU A CA 1
ATOM 973 C C . GLU A 1 129 ? 6.573 -1.418 -2.688 1.00 97.19 129 GLU A C 1
ATOM 975 O O . GLU A 1 129 ? 6.579 -1.780 -3.866 1.00 97.19 129 GLU A O 1
ATOM 980 N N . MET A 1 130 ? 6.766 -2.297 -1.695 1.00 97.94 130 MET A N 1
ATOM 981 C CA . MET A 1 130 ? 7.225 -3.680 -1.918 1.00 97.94 130 MET A CA 1
ATOM 982 C C . MET A 1 130 ? 6.302 -4.782 -1.351 1.00 97.94 130 MET A C 1
ATOM 984 O O . MET A 1 130 ? 6.613 -5.964 -1.478 1.00 97.94 130 MET A O 1
ATOM 988 N N . GLU A 1 131 ? 5.150 -4.458 -0.751 1.00 98.62 131 GLU A N 1
ATOM 989 C CA . GLU A 1 131 ? 4.288 -5.433 -0.054 1.00 98.62 131 GLU A CA 1
ATOM 990 C C . GLU A 1 131 ? 2.781 -5.339 -0.357 1.00 98.62 131 GLU A C 1
ATOM 992 O O . GLU A 1 131 ? 2.089 -6.357 -0.391 1.00 98.62 131 GLU A O 1
ATOM 997 N N . GLY A 1 132 ? 2.240 -4.139 -0.554 1.00 98.56 132 GLY A N 1
ATOM 998 C CA . GLY A 1 132 ? 0.817 -3.810 -0.461 1.00 98.56 132 GLY A CA 1
ATOM 999 C C . GLY A 1 132 ? -0.048 -4.571 -1.458 1.00 98.56 132 GLY A C 1
ATOM 1000 O O . GLY A 1 132 ? -1.126 -5.046 -1.114 1.00 98.56 132 GLY A O 1
ATOM 1001 N N . GLY A 1 133 ? 0.448 -4.773 -2.673 1.00 98.56 133 GLY A N 1
ATOM 1002 C CA . GLY A 1 133 ? -0.192 -5.561 -3.720 1.00 98.56 133 GLY A CA 1
ATOM 1003 C C . GLY A 1 133 ? -0.234 -7.056 -3.414 1.00 98.56 133 GLY A C 1
ATOM 1004 O O . GLY A 1 133 ? -1.177 -7.727 -3.828 1.00 98.56 133 GLY A O 1
ATOM 1005 N N . ALA A 1 134 ? 0.738 -7.585 -2.665 1.00 98.62 134 ALA A N 1
ATOM 1006 C CA . ALA A 1 134 ? 0.701 -8.966 -2.184 1.00 98.62 134 ALA A CA 1
ATOM 1007 C C . ALA A 1 134 ? -0.297 -9.117 -1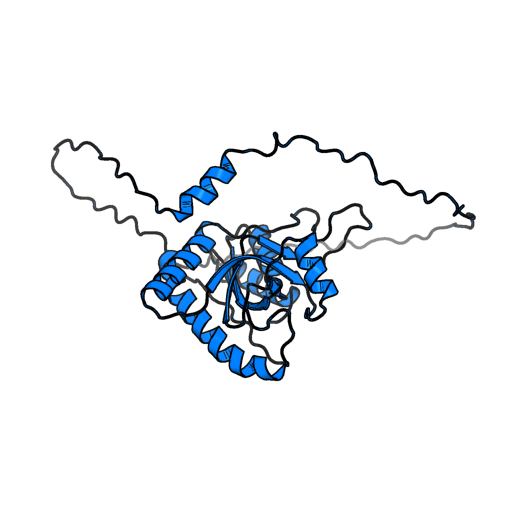.028 1.00 98.62 134 ALA A C 1
ATOM 1009 O O . ALA A 1 134 ? -1.079 -10.066 -1.007 1.00 98.62 134 ALA A O 1
ATOM 1010 N N . VAL A 1 135 ? -0.337 -8.141 -0.116 1.00 98.81 135 VAL A N 1
ATOM 1011 C CA . VAL A 1 135 ? -1.338 -8.079 0.962 1.00 98.81 135 VAL A CA 1
ATOM 1012 C C . VAL A 1 135 ? -2.749 -8.013 0.380 1.00 98.81 135 VAL A C 1
ATOM 1014 O O . VAL A 1 135 ? -3.601 -8.816 0.758 1.00 98.81 135 VAL A O 1
ATOM 1017 N N . GLY A 1 136 ? -2.984 -7.110 -0.576 1.00 98.56 136 GLY A N 1
ATOM 1018 C CA . GLY A 1 136 ? -4.264 -6.972 -1.267 1.00 98.56 136 GLY A CA 1
ATOM 1019 C C . GLY A 1 136 ? -4.669 -8.249 -2.001 1.00 98.56 136 GLY A C 1
ATOM 1020 O O . GLY A 1 136 ? -5.810 -8.687 -1.875 1.00 98.56 136 GLY A O 1
ATOM 1021 N N . GLN A 1 137 ? -3.726 -8.909 -2.682 1.00 98.62 137 GLN A N 1
ATOM 1022 C CA . GLN A 1 137 ? -3.972 -10.203 -3.320 1.00 98.62 137 GLN A CA 1
ATOM 1023 C C . GLN A 1 137 ? -4.440 -11.261 -2.309 1.00 98.62 137 GLN A C 1
ATOM 1025 O O . GLN A 1 137 ? -5.477 -11.890 -2.524 1.00 98.62 137 GLN A O 1
ATOM 1030 N N . VAL A 1 138 ? -3.709 -11.450 -1.204 1.00 98.62 138 VAL A N 1
ATOM 1031 C CA . VAL A 1 138 ? -4.065 -12.436 -0.168 1.00 98.62 138 VAL A CA 1
ATOM 1032 C C . VAL A 1 138 ? -5.424 -12.110 0.451 1.00 98.62 138 VAL A C 1
ATOM 1034 O O . VAL A 1 138 ? -6.260 -13.000 0.611 1.00 98.62 138 VAL A O 1
ATOM 1037 N N . CYS A 1 139 ? -5.683 -10.839 0.749 1.00 98.56 139 CYS A N 1
ATOM 1038 C CA . CYS A 1 139 ? -6.960 -10.388 1.294 1.00 98.56 139 CYS A CA 1
ATOM 1039 C C . CYS A 1 139 ? -8.125 -10.693 0.339 1.00 98.56 139 CYS A C 1
ATOM 1041 O O . CYS A 1 139 ? -9.131 -11.262 0.762 1.00 98.56 139 CYS A O 1
ATOM 1043 N N . VAL A 1 140 ? -7.966 -10.427 -0.963 1.00 98.12 140 VAL A N 1
ATOM 1044 C CA . VAL A 1 140 ? -8.975 -10.750 -1.986 1.00 98.12 140 VAL A CA 1
ATOM 1045 C C . VAL A 1 140 ? -9.204 -12.257 -2.106 1.00 98.12 140 VAL A C 1
ATOM 1047 O O . VAL A 1 140 ? -10.357 -12.690 -2.130 1.00 98.12 140 VAL A O 1
ATOM 1050 N N . MET A 1 141 ? -8.141 -13.069 -2.107 1.00 97.94 141 MET A N 1
ATOM 1051 C CA . MET A 1 141 ? -8.252 -14.535 -2.152 1.00 97.94 141 MET A CA 1
ATOM 1052 C C . MET A 1 141 ? -9.020 -15.102 -0.947 1.00 97.94 141 MET A C 1
ATOM 1054 O O . MET A 1 141 ? -9.786 -16.053 -1.097 1.00 97.94 141 MET A O 1
ATOM 1058 N N . ASN A 1 142 ? -8.868 -14.486 0.227 1.00 98.19 142 ASN A N 1
ATOM 1059 C CA . ASN A 1 142 ? -9.537 -14.894 1.464 1.00 98.19 142 ASN A CA 1
ATOM 1060 C C . ASN A 1 142 ? -10.862 -14.154 1.729 1.00 98.19 142 ASN A C 1
ATOM 1062 O O . ASN A 1 142 ? -11.519 -14.422 2.733 1.00 98.19 142 ASN A O 1
ATOM 1066 N N . ARG A 1 143 ? -11.283 -13.237 0.843 1.00 97.56 143 ARG A N 1
ATOM 1067 C CA . ARG A 1 143 ? -12.475 -12.378 1.013 1.00 97.56 143 ARG A CA 1
ATOM 1068 C C . ARG A 1 143 ? -12.448 -11.546 2.302 1.00 97.56 143 ARG A C 1
ATOM 1070 O O . ARG A 1 143 ? -13.484 -11.332 2.933 1.00 97.56 143 ARG A O 1
ATOM 1077 N N . VAL A 1 144 ? -11.268 -11.066 2.677 1.00 98.12 144 VAL A N 1
ATOM 1078 C CA . VAL A 1 144 ? -11.058 -10.175 3.820 1.00 98.12 144 VAL A CA 1
ATOM 1079 C C . VAL A 1 144 ? -10.888 -8.740 3.300 1.00 98.12 144 VAL A C 1
ATOM 1081 O O . VAL A 1 144 ? -10.021 -8.507 2.461 1.00 98.12 144 VAL A O 1
ATOM 1084 N N . PRO A 1 145 ? -11.701 -7.770 3.752 1.00 98.31 145 PRO A N 1
ATOM 1085 C CA . PRO A 1 145 ? -11.519 -6.351 3.449 1.00 98.31 145 PRO A CA 1
ATOM 1086 C C . PRO A 1 145 ? -10.121 -5.848 3.811 1.00 98.31 145 PRO A C 1
ATOM 1088 O O . PRO A 1 145 ? -9.597 -6.196 4.870 1.00 98.31 145 PRO A O 1
ATOM 1091 N N . PHE A 1 146 ? -9.537 -4.982 2.984 1.00 98.69 146 PHE A N 1
ATOM 1092 C CA . PHE A 1 146 ? -8.228 -4.404 3.279 1.00 98.69 146 PHE A CA 1
ATOM 1093 C C . PHE A 1 146 ? -8.109 -2.940 2.858 1.00 98.69 146 PHE A C 1
ATOM 1095 O O . PHE A 1 146 ? -8.842 -2.468 1.992 1.00 98.69 146 PHE A O 1
ATOM 1102 N N . VAL A 1 147 ? -7.160 -2.237 3.468 1.00 98.75 147 VAL A N 1
ATOM 1103 C CA . VAL A 1 147 ? -6.658 -0.940 3.006 1.00 98.75 147 VAL A CA 1
ATOM 1104 C C . VAL A 1 147 ? -5.154 -0.874 3.246 1.00 98.75 147 VAL A C 1
ATOM 1106 O O . VAL A 1 147 ? -4.657 -1.394 4.248 1.00 98.75 147 VAL A O 1
ATOM 1109 N N . VAL A 1 148 ? -4.428 -0.252 2.321 1.00 98.75 148 VAL A N 1
ATOM 1110 C CA . VAL A 1 148 ? -3.003 0.043 2.465 1.00 98.75 148 VAL A CA 1
ATOM 1111 C C . VAL A 1 148 ? -2.837 1.538 2.720 1.00 98.75 148 VAL A C 1
ATOM 1113 O O . VAL A 1 148 ? -3.379 2.360 1.987 1.00 98.75 148 VAL A O 1
ATOM 1116 N N . VAL A 1 149 ? -2.093 1.885 3.763 1.00 98.38 149 VAL A N 1
ATOM 1117 C CA . VAL A 1 149 ? -1.764 3.258 4.157 1.00 98.38 149 VAL A CA 1
ATOM 1118 C C . VAL A 1 149 ? -0.251 3.396 4.103 1.00 98.38 149 VAL A C 1
ATOM 1120 O O . VAL A 1 149 ? 0.461 2.562 4.650 1.00 98.38 149 VAL A O 1
ATOM 1123 N N . ARG A 1 150 ? 0.275 4.401 3.413 1.00 97.44 150 ARG A N 1
ATOM 1124 C CA . ARG A 1 150 ? 1.719 4.587 3.272 1.00 97.44 150 ARG A CA 1
ATOM 1125 C C . ARG A 1 150 ? 2.121 6.004 3.609 1.00 97.44 150 ARG A C 1
ATOM 1127 O O . ARG A 1 150 ? 1.519 6.933 3.092 1.00 97.44 150 ARG A O 1
ATOM 1134 N N . VAL A 1 151 ? 3.152 6.153 4.429 1.00 96.25 151 VAL A N 1
ATOM 1135 C CA . VAL A 1 151 ? 3.818 7.441 4.633 1.00 96.25 151 VAL A CA 1
ATOM 1136 C C . VAL A 1 151 ? 4.919 7.575 3.585 1.00 96.25 151 VAL A C 1
ATOM 1138 O O . VAL A 1 151 ? 5.707 6.647 3.387 1.00 96.25 151 VAL A O 1
ATOM 1141 N N . ILE A 1 152 ? 4.966 8.707 2.898 1.00 94.25 152 ILE A N 1
ATOM 1142 C CA . ILE A 1 152 ? 5.964 8.979 1.870 1.00 94.25 152 ILE A CA 1
ATOM 1143 C C . ILE A 1 152 ? 7.323 9.222 2.524 1.00 94.25 152 ILE A C 1
ATOM 1145 O O . ILE A 1 152 ? 7.468 10.148 3.319 1.00 94.25 152 ILE A O 1
ATOM 1149 N N . SER A 1 153 ? 8.312 8.390 2.191 1.00 87.06 153 SER A N 1
ATOM 1150 C CA . SER A 1 153 ? 9.667 8.447 2.756 1.00 87.06 153 SER A CA 1
ATOM 1151 C C . SER A 1 153 ? 10.670 9.229 1.937 1.00 87.06 153 SER A C 1
ATOM 1153 O O . SER A 1 153 ? 11.625 9.768 2.492 1.00 87.06 153 SER A O 1
ATOM 1155 N N . ASP A 1 154 ? 10.455 9.291 0.634 1.00 75.50 154 ASP A N 1
ATOM 1156 C CA . ASP A 1 154 ? 11.363 9.889 -0.325 1.00 75.50 154 ASP A CA 1
ATOM 1157 C C . ASP A 1 154 ? 10.549 10.510 -1.458 1.00 75.50 154 ASP A C 1
ATOM 1159 O O . ASP A 1 154 ? 9.533 9.967 -1.908 1.00 75.50 154 ASP A O 1
ATOM 1163 N N . SER A 1 155 ? 10.977 11.699 -1.879 1.00 65.12 155 SER A N 1
ATOM 1164 C CA . SER A 1 155 ? 10.398 12.375 -3.032 1.00 65.12 155 SER A CA 1
ATOM 1165 C C . SER A 1 155 ? 10.952 11.765 -4.321 1.00 65.12 155 SER A C 1
ATOM 1167 O O . SER A 1 155 ? 12.053 11.209 -4.357 1.00 65.12 155 SER A O 1
ATOM 1169 N N . SER A 1 156 ? 10.229 11.948 -5.427 1.00 56.53 156 SER A N 1
ATOM 1170 C CA . SER A 1 156 ? 10.664 11.504 -6.758 1.00 56.53 156 SER A CA 1
ATOM 1171 C C . SER A 1 156 ? 11.978 12.141 -7.249 1.00 56.53 156 SER A C 1
ATOM 1173 O O . SER A 1 156 ? 12.441 11.810 -8.341 1.00 56.53 156 SER A O 1
ATOM 1175 N N . GLU A 1 157 ? 12.553 13.075 -6.483 1.00 53.00 157 GLU A N 1
ATOM 1176 C CA . GLU A 1 157 ? 13.792 13.797 -6.795 1.00 53.00 157 GLU A CA 1
ATOM 1177 C C . GLU A 1 157 ? 15.045 13.199 -6.126 1.00 53.00 157 GLU A C 1
ATOM 1179 O O . GLU A 1 157 ? 16.156 13.632 -6.426 1.00 53.00 157 GLU A O 1
ATOM 1184 N N . GLY A 1 158 ? 14.890 12.132 -5.332 1.00 50.16 158 GLY A N 1
ATOM 1185 C CA . GLY A 1 158 ? 15.993 11.338 -4.786 1.00 50.16 158 GLY A CA 1
ATOM 1186 C C . GLY A 1 158 ? 16.475 11.815 -3.413 1.00 50.16 158 GLY A C 1
ATOM 1187 O O . GLY A 1 158 ? 16.958 12.932 -3.264 1.00 50.16 158 GLY A O 1
ATOM 1188 N N . GLY A 1 159 ? 16.387 10.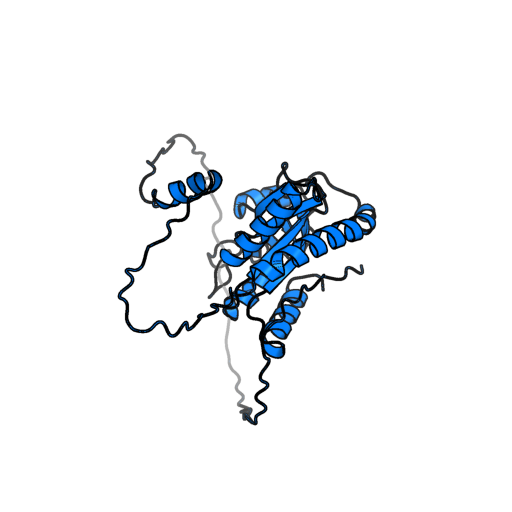928 -2.418 1.00 49.78 159 GLY A N 1
ATOM 1189 C CA . GLY A 1 159 ? 16.953 11.105 -1.074 1.00 49.78 159 GLY A CA 1
ATOM 1190 C C . GLY A 1 159 ? 18.042 10.069 -0.774 1.00 49.78 159 GLY A C 1
ATOM 1191 O O . GLY A 1 159 ? 18.063 8.980 -1.355 1.00 49.78 159 GLY A O 1
ATOM 1192 N N . ALA A 1 160 ? 18.975 10.400 0.121 1.00 49.78 160 ALA A N 1
ATOM 1193 C CA . ALA A 1 160 ? 20.039 9.485 0.531 1.00 49.78 160 ALA A CA 1
ATOM 1194 C C . ALA A 1 160 ? 19.513 8.447 1.539 1.00 49.78 160 ALA A C 1
ATOM 1196 O O . ALA A 1 160 ? 18.805 8.786 2.482 1.00 49.78 160 ALA A O 1
ATOM 1197 N N . ALA A 1 161 ? 19.930 7.181 1.412 1.00 55.03 161 ALA A N 1
ATOM 1198 C CA . ALA A 1 161 ? 19.487 6.081 2.282 1.00 55.03 161 ALA A CA 1
ATOM 1199 C C . ALA A 1 161 ? 19.703 6.317 3.800 1.00 55.03 161 ALA A C 1
ATOM 1201 O O . ALA A 1 161 ? 19.044 5.679 4.616 1.00 55.03 161 ALA A O 1
ATOM 1202 N N . GLY A 1 162 ? 20.607 7.227 4.189 1.00 50.22 162 GLY A N 1
ATOM 1203 C CA . GLY A 1 162 ? 20.860 7.596 5.588 1.00 50.22 162 GLY A CA 1
ATOM 1204 C C . GLY A 1 162 ? 19.773 8.467 6.235 1.00 50.22 162 GLY A C 1
ATOM 1205 O O . GLY A 1 162 ? 19.584 8.385 7.445 1.00 50.22 162 GLY A O 1
ATOM 1206 N N . GLU A 1 163 ? 19.017 9.245 5.455 1.00 62.16 163 GLU A N 1
ATOM 1207 C CA . GLU A 1 163 ? 17.909 10.082 5.958 1.00 62.16 163 GLU A CA 1
ATOM 1208 C C . GLU A 1 163 ? 16.673 9.245 6.333 1.00 62.16 163 GLU A C 1
ATOM 1210 O O . GLU A 1 163 ? 15.831 9.670 7.124 1.00 62.16 163 GLU A O 1
ATOM 1215 N N . LEU A 1 164 ? 16.609 8.003 5.843 1.00 64.75 164 LEU A N 1
ATOM 1216 C CA . LEU A 1 164 ? 15.496 7.087 6.068 1.00 64.75 164 LEU A CA 1
ATOM 1217 C C . LEU A 1 164 ? 15.342 6.675 7.542 1.00 64.75 164 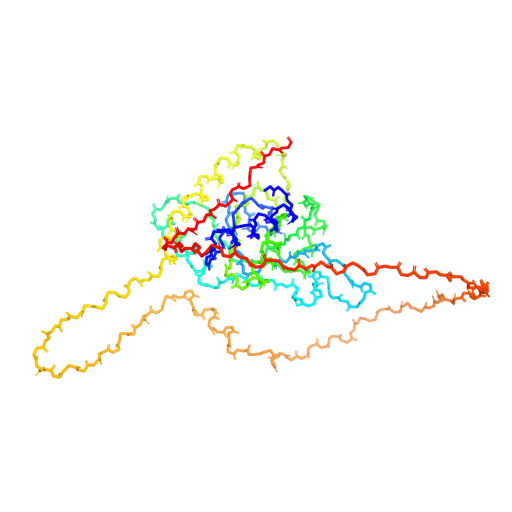LEU A C 1
ATOM 1219 O O . LEU A 1 164 ? 14.224 6.450 7.992 1.00 64.75 164 LEU A O 1
ATOM 1223 N N . VAL A 1 165 ? 16.436 6.576 8.309 1.00 63.69 165 VAL A N 1
ATOM 1224 C CA . VAL A 1 165 ? 16.391 6.090 9.704 1.00 63.69 165 VAL A CA 1
ATOM 1225 C C . VAL A 1 165 ? 15.720 7.092 10.639 1.00 63.69 165 VAL A C 1
ATOM 1227 O O . VAL A 1 165 ? 14.843 6.710 11.405 1.00 63.69 165 VAL A O 1
ATOM 1230 N N . LEU A 1 166 ? 16.090 8.372 10.556 1.00 64.38 166 LEU A N 1
ATOM 1231 C CA . LEU A 1 166 ? 15.441 9.421 11.351 1.00 64.38 166 LEU A CA 1
ATOM 1232 C C . LEU A 1 166 ? 13.988 9.622 10.906 1.00 64.38 166 LEU A C 1
ATOM 1234 O O . LEU A 1 166 ? 13.100 9.828 11.730 1.00 64.38 166 LEU A O 1
ATOM 1238 N N . PHE A 1 167 ? 13.728 9.483 9.606 1.00 80.62 167 PHE A N 1
ATOM 1239 C CA . PHE A 1 167 ? 12.374 9.557 9.081 1.00 80.62 167 PHE A CA 1
ATOM 1240 C C . PHE A 1 167 ? 11.479 8.399 9.555 1.00 80.62 167 PHE A C 1
ATOM 1242 O O . PHE A 1 167 ? 10.289 8.597 9.792 1.00 80.62 167 PHE A O 1
ATOM 1249 N N . LEU A 1 168 ? 12.033 7.197 9.736 1.00 81.19 168 LEU A N 1
ATOM 1250 C CA . LEU A 1 168 ? 11.284 6.023 10.192 1.00 81.19 168 LEU A CA 1
ATOM 1251 C C . LEU A 1 168 ? 10.610 6.242 11.550 1.00 81.19 168 LEU A C 1
ATOM 1253 O O . LEU A 1 168 ? 9.481 5.784 11.732 1.00 81.19 168 LEU A O 1
ATOM 1257 N N . GLU A 1 169 ? 11.269 6.927 12.487 1.00 84.12 169 GLU A N 1
ATOM 1258 C CA . GLU A 1 169 ? 10.685 7.236 13.798 1.00 84.12 169 GLU A CA 1
ATOM 1259 C C . GLU A 1 169 ? 9.471 8.156 13.640 1.00 84.12 169 GLU A C 1
ATOM 1261 O O . GLU A 1 169 ? 8.370 7.807 14.071 1.00 84.12 169 GLU A O 1
ATOM 1266 N N . HIS A 1 170 ? 9.636 9.261 12.909 1.00 85.75 170 HIS A N 1
ATOM 1267 C CA . HIS A 1 170 ? 8.556 10.212 12.646 1.00 85.75 170 HIS A CA 1
ATOM 1268 C C . HIS A 1 170 ? 7.371 9.568 11.906 1.00 85.75 170 HIS A C 1
ATOM 1270 O O . HIS A 1 170 ? 6.215 9.696 12.316 1.00 85.75 170 HIS A O 1
ATOM 1276 N N . ALA A 1 171 ? 7.648 8.799 10.850 1.00 88.88 171 ALA A N 1
ATOM 1277 C CA . ALA A 1 171 ? 6.624 8.092 10.089 1.00 88.88 171 ALA A CA 1
ATOM 1278 C C . ALA A 1 171 ? 5.884 7.043 10.932 1.00 88.88 171 ALA A C 1
ATOM 1280 O O . ALA A 1 171 ? 4.675 6.844 10.764 1.00 88.88 171 ALA A O 1
ATOM 1281 N N . SER A 1 172 ? 6.590 6.377 11.852 1.00 89.94 172 SER A N 1
ATOM 1282 C CA . SER A 1 172 ? 5.991 5.414 12.778 1.00 89.94 172 SER A CA 1
ATOM 1283 C C . SER A 1 172 ? 5.060 6.105 13.771 1.00 89.94 172 SER A C 1
ATOM 1285 O O . SER A 1 172 ? 3.952 5.619 13.992 1.00 89.94 172 SER A O 1
ATOM 1287 N N . GLU A 1 173 ? 5.456 7.250 14.330 1.00 91.50 173 GLU A N 1
ATOM 1288 C CA . GLU A 1 173 ? 4.611 8.036 15.236 1.00 91.50 173 GLU A CA 1
ATOM 1289 C C . GLU A 1 173 ? 3.341 8.545 14.548 1.00 91.50 173 GLU A C 1
ATOM 1291 O O . GLU A 1 173 ? 2.241 8.362 15.080 1.00 91.50 173 GLU A O 1
ATOM 1296 N N . LEU A 1 174 ? 3.478 9.122 13.349 1.00 92.50 174 LEU A N 1
ATOM 1297 C CA . LEU A 1 174 ? 2.352 9.586 12.537 1.00 92.50 174 LEU A CA 1
ATOM 1298 C C . LEU A 1 174 ? 1.378 8.442 12.243 1.00 92.50 174 LEU A C 1
ATOM 1300 O O . LEU A 1 174 ? 0.173 8.551 12.477 1.00 92.50 174 LEU A O 1
ATOM 1304 N N . THR A 1 175 ? 1.914 7.310 11.790 1.00 91.94 175 THR A N 1
ATOM 1305 C CA . THR A 1 175 ? 1.129 6.112 11.493 1.00 91.94 175 THR A CA 1
ATOM 1306 C C . THR A 1 175 ? 0.405 5.590 12.730 1.00 91.94 175 THR A C 1
ATOM 1308 O O . THR A 1 175 ? -0.785 5.289 12.664 1.00 91.94 175 THR A O 1
ATOM 1311 N N . CYS A 1 176 ? 1.092 5.478 13.869 1.00 93.75 176 CYS A N 1
ATOM 1312 C CA . CYS A 1 176 ? 0.488 5.026 15.120 1.00 93.75 176 CYS A CA 1
ATOM 1313 C C . CYS A 1 176 ? -0.669 5.936 15.538 1.00 93.75 176 CYS A C 1
ATOM 1315 O O . CYS A 1 176 ? -1.742 5.436 15.874 1.00 93.75 176 CYS A O 1
ATOM 1317 N N . ARG A 1 177 ? -0.481 7.257 15.463 1.00 94.75 177 ARG A N 1
ATOM 1318 C CA . ARG A 1 177 ? -1.517 8.245 15.785 1.00 94.75 177 ARG A CA 1
ATOM 1319 C C . ARG A 1 177 ? -2.735 8.100 14.875 1.00 94.75 177 ARG A C 1
ATOM 1321 O O . ARG A 1 177 ? -3.856 7.971 15.365 1.00 94.75 177 ARG A O 1
ATOM 1328 N N . LEU A 1 178 ? -2.508 8.015 13.565 1.00 95.81 178 LEU A N 1
ATOM 1329 C CA . LEU A 1 178 ? -3.568 7.804 12.581 1.00 95.81 178 LEU A CA 1
ATOM 1330 C C . LEU A 1 178 ? -4.331 6.497 12.831 1.00 95.81 178 LEU A C 1
ATOM 1332 O O . LEU A 1 178 ? -5.559 6.467 12.759 1.00 95.81 178 LEU A O 1
ATOM 1336 N N . LEU A 1 179 ? -3.633 5.409 13.160 1.00 94.25 179 LEU A N 1
ATOM 1337 C CA . LEU A 1 179 ? -4.269 4.120 13.428 1.00 94.25 179 LEU A CA 1
ATOM 1338 C C . LEU A 1 179 ? -5.066 4.108 14.735 1.00 94.25 179 LEU A C 1
ATOM 1340 O O . LEU A 1 179 ? -6.149 3.523 14.762 1.00 94.25 179 LEU A O 1
ATOM 1344 N N . ILE A 1 180 ? -4.581 4.771 15.788 1.00 94.88 180 ILE A N 1
ATOM 1345 C CA . ILE A 1 180 ? -5.318 4.938 17.051 1.00 94.88 180 ILE A CA 1
ATOM 1346 C C . ILE A 1 180 ? -6.652 5.654 16.807 1.00 94.88 180 ILE A C 1
ATOM 1348 O O . ILE A 1 180 ? -7.666 5.257 17.375 1.00 94.88 180 ILE A O 1
ATOM 1352 N N . GLU A 1 181 ? -6.676 6.644 15.915 1.00 94.62 181 GLU A N 1
ATOM 1353 C CA . GLU A 1 181 ? -7.906 7.325 15.495 1.00 94.62 181 GLU A CA 1
ATOM 1354 C C . GLU A 1 181 ? -8.770 6.475 14.549 1.00 94.62 181 GLU A C 1
ATOM 1356 O O . GLU A 1 181 ? -10.002 6.491 14.620 1.00 94.62 181 GLU A O 1
ATOM 1361 N N . THR A 1 182 ? -8.147 5.695 13.669 1.00 93.81 182 THR A N 1
ATOM 1362 C CA . THR A 1 182 ? -8.855 4.882 12.670 1.00 93.81 182 THR A CA 1
ATOM 1363 C C . THR A 1 182 ? -9.595 3.707 13.311 1.00 93.81 182 THR A C 1
ATOM 1365 O O . THR A 1 182 ? -10.765 3.475 13.012 1.00 93.81 182 THR A O 1
ATOM 1368 N N . VAL A 1 183 ? -8.948 2.943 14.199 1.00 91.06 183 VAL A N 1
ATOM 1369 C CA . VAL A 1 183 ? -9.483 1.670 14.725 1.00 91.06 183 VAL A CA 1
ATOM 1370 C C . VAL A 1 183 ? -10.861 1.811 15.398 1.00 91.06 183 VAL A C 1
ATOM 1372 O O . VAL A 1 183 ? -11.738 0.994 15.099 1.00 91.06 183 VAL A O 1
ATOM 1375 N N . PRO A 1 184 ? -11.132 2.826 16.242 1.00 90.69 184 PRO A N 1
ATOM 1376 C CA . PRO A 1 184 ? -12.461 3.038 16.818 1.00 90.69 184 PRO A CA 1
ATOM 1377 C C . PRO A 1 184 ? -13.564 3.243 15.772 1.00 90.69 184 PRO A C 1
ATOM 1379 O O . PRO A 1 184 ? -14.690 2.803 15.988 1.00 90.69 184 PRO A O 1
ATOM 1382 N N . ARG A 1 185 ? -13.244 3.849 14.619 1.00 89.12 185 ARG A N 1
ATOM 1383 C CA . ARG A 1 185 ? -14.184 4.080 13.505 1.00 89.12 185 ARG A CA 1
ATOM 1384 C C . ARG A 1 185 ? -14.499 2.798 12.723 1.00 89.12 185 ARG A C 1
ATOM 1386 O O . ARG A 1 185 ? -15.499 2.738 12.013 1.00 89.12 185 ARG A O 1
ATOM 1393 N N . LEU A 1 186 ? -13.665 1.765 12.869 1.00 83.81 186 LEU A N 1
ATOM 1394 C CA . LEU A 1 186 ? -13.865 0.436 12.281 1.00 83.81 186 LEU A CA 1
ATOM 1395 C C . LEU A 1 186 ? -14.731 -0.480 13.149 1.00 83.81 186 LEU A C 1
ATOM 1397 O O . LEU A 1 186 ? -15.253 -1.487 12.660 1.00 83.81 186 LEU A O 1
ATOM 1401 N N . ALA A 1 187 ? -14.889 -0.158 14.435 1.00 72.44 187 ALA A N 1
ATOM 1402 C CA . ALA A 1 187 ? -15.800 -0.891 15.293 1.00 72.44 187 ALA A CA 1
ATOM 1403 C C . ALA A 1 187 ? -17.228 -0.721 14.757 1.00 72.44 187 ALA A C 1
ATOM 1405 O O . ALA A 1 187 ? -17.679 0.390 14.480 1.00 72.44 187 ALA A O 1
ATOM 1406 N N . LYS A 1 188 ? -17.959 -1.834 14.604 1.00 57.72 188 LYS A N 1
ATOM 1407 C CA . LYS A 1 188 ? -19.392 -1.757 14.299 1.00 57.72 188 LYS A CA 1
ATOM 1408 C C . LYS A 1 188 ? -20.045 -0.858 15.355 1.00 57.72 188 LYS A C 1
ATOM 1410 O O . LYS A 1 188 ? -19.747 -1.058 16.535 1.00 57.72 188 LYS A O 1
ATOM 1415 N N . PRO A 1 189 ? -20.939 0.073 14.977 1.00 49.72 189 PRO A N 1
ATOM 1416 C CA . PRO A 1 189 ? -21.782 0.706 15.974 1.00 49.72 189 PRO A CA 1
ATOM 1417 C C . PRO A 1 189 ? -22.490 -0.417 16.731 1.00 49.72 189 PRO A C 1
ATOM 1419 O O . PRO A 1 189 ? -23.117 -1.283 16.111 1.00 49.72 189 PRO A O 1
ATOM 1422 N N . GLU A 1 190 ? -22.351 -0.449 18.055 1.00 39.69 190 GLU A N 1
ATOM 1423 C CA . GLU A 1 190 ? -23.262 -1.245 18.861 1.00 39.69 190 GLU A CA 1
ATOM 1424 C C . GLU A 1 190 ? -24.656 -0.709 18.556 1.00 39.69 190 GLU A C 1
ATOM 1426 O O . GLU A 1 190 ? -24.992 0.430 18.883 1.00 39.69 190 GLU A O 1
ATOM 1431 N N . VAL A 1 191 ? -25.474 -1.510 17.875 1.00 41.25 191 VAL A N 1
ATOM 1432 C CA . VAL A 1 191 ? -26.909 -1.263 17.858 1.00 41.25 191 VAL A CA 1
ATOM 1433 C C . VAL A 1 191 ? -27.379 -1.577 19.270 1.00 41.25 191 VAL A C 1
ATOM 1435 O O . VAL A 1 191 ? -27.795 -2.695 19.570 1.00 41.25 191 VAL A O 1
ATOM 1438 N N . VAL A 1 192 ? -27.281 -0.590 20.159 1.00 33.53 192 VAL A N 1
ATOM 1439 C CA . VAL A 1 192 ? -27.965 -0.629 21.443 1.00 33.53 192 VAL A CA 1
ATOM 1440 C C . VAL A 1 192 ? -29.446 -0.498 21.114 1.00 33.53 192 VAL A C 1
ATOM 1442 O O . VAL A 1 192 ? -29.990 0.594 20.961 1.00 33.53 192 VAL A O 1
ATOM 1445 N N . THR A 1 193 ? -30.101 -1.641 20.927 1.00 34.22 193 THR A N 1
ATOM 1446 C CA . THR A 1 193 ? -31.559 -1.687 20.880 1.00 34.22 193 THR A CA 1
ATOM 1447 C C . THR A 1 193 ? -32.030 -1.436 22.304 1.00 34.22 193 THR A C 1
ATOM 1449 O O . THR A 1 193 ? -32.095 -2.354 23.118 1.00 34.22 193 THR A O 1
ATOM 1452 N N . LEU A 1 194 ? -32.295 -0.171 22.632 1.00 28.98 194 LEU A N 1
ATOM 1453 C CA . LEU A 1 194 ? -32.998 0.186 23.855 1.00 28.98 194 LEU A CA 1
ATOM 1454 C C . LEU A 1 194 ? -34.430 -0.344 23.730 1.00 28.98 194 LEU A C 1
ATOM 1456 O O . LEU A 1 194 ? -35.286 0.288 23.112 1.00 28.98 194 LEU A O 1
ATOM 1460 N N . TRP A 1 195 ? -34.692 -1.516 24.308 1.00 30.36 195 TRP A N 1
ATOM 1461 C CA . TRP A 1 195 ? -36.056 -1.930 24.611 1.00 30.36 195 TRP A CA 1
ATOM 1462 C C . TRP A 1 195 ? -36.551 -1.033 25.740 1.00 30.36 195 TRP A C 1
ATOM 1464 O O . TRP A 1 195 ? -36.266 -1.262 26.910 1.00 30.36 195 TRP A O 1
ATOM 1474 N N . THR A 1 196 ? -37.256 0.034 25.385 1.00 32.25 196 THR A N 1
ATOM 1475 C CA . THR A 1 196 ? -38.174 0.658 26.331 1.00 32.25 196 THR A CA 1
ATOM 1476 C C . THR A 1 196 ? -39.501 -0.064 26.165 1.00 32.25 196 THR A C 1
ATOM 1478 O O . THR A 1 196 ? -40.124 0.007 25.106 1.00 32.25 196 THR A O 1
ATOM 1481 N N . GLU A 1 197 ? -39.924 -0.808 27.188 1.00 30.06 197 GLU A N 1
ATOM 1482 C CA . GLU A 1 197 ? -41.327 -1.199 27.310 1.00 30.06 197 GLU A CA 1
ATOM 1483 C C . GLU A 1 197 ? -42.136 0.084 27.498 1.00 30.06 197 GLU A C 1
ATOM 1485 O O . GLU A 1 197 ? -42.312 0.591 28.604 1.00 30.06 197 GLU A O 1
ATOM 1490 N N . VAL A 1 198 ? -42.587 0.661 26.389 1.00 38.84 198 VAL A N 1
ATOM 1491 C CA . VAL A 1 198 ? -43.594 1.712 26.417 1.00 38.84 198 VAL A CA 1
ATOM 1492 C C . VAL A 1 198 ? -44.934 1.015 26.235 1.00 38.84 198 VAL A C 1
ATOM 1494 O O . VAL A 1 198 ? -45.222 0.462 25.171 1.00 38.84 198 VAL A O 1
ATOM 1497 N N . ALA A 1 199 ? -45.748 1.031 27.291 1.00 32.53 199 ALA A N 1
ATOM 1498 C CA . ALA A 1 199 ? -47.173 0.718 27.220 1.00 32.53 199 ALA A CA 1
ATOM 1499 C C . ALA A 1 199 ? -47.816 1.431 26.004 1.00 32.53 199 ALA A C 1
ATOM 1501 O O . ALA A 1 199 ? -47.362 2.506 25.601 1.00 32.53 199 ALA A O 1
ATOM 1502 N N . PRO A 1 200 ? -48.835 0.839 25.362 1.00 38.94 200 PRO A N 1
ATOM 1503 C CA . PRO A 1 200 ? -49.066 0.997 23.933 1.00 38.94 200 PRO A CA 1
ATOM 1504 C C . PRO A 1 200 ? -49.482 2.424 23.570 1.00 38.94 200 PRO A C 1
ATOM 1506 O O . PRO A 1 200 ? -50.642 2.804 23.711 1.00 38.94 200 PRO A O 1
ATOM 1509 N N . VAL A 1 201 ? -48.553 3.193 23.005 1.00 36.75 201 VAL A N 1
ATOM 1510 C CA . VAL A 1 201 ? -48.865 4.413 22.258 1.00 36.75 201 VAL A CA 1
ATOM 1511 C C . VAL A 1 201 ? -48.130 4.356 20.924 1.00 36.75 201 VAL A C 1
ATOM 1513 O O . VAL A 1 201 ? -46.906 4.284 20.855 1.00 36.75 201 VAL A O 1
ATOM 1516 N N . LYS A 1 202 ? -48.908 4.353 19.837 1.00 34.72 202 LYS A N 1
ATOM 1517 C CA . LYS A 1 202 ? -48.419 4.354 18.453 1.00 34.72 202 LYS A CA 1
ATOM 1518 C C . LYS A 1 202 ? -47.513 5.568 18.213 1.00 34.72 202 LYS A C 1
ATOM 1520 O O . LYS A 1 202 ? -48.011 6.690 18.161 1.00 34.72 202 LYS A O 1
ATOM 1525 N N . LEU A 1 203 ? -46.223 5.348 17.959 1.00 33.81 203 LEU A N 1
ATOM 1526 C CA . LEU A 1 203 ? -45.322 6.374 17.426 1.00 33.81 203 LEU A CA 1
ATOM 1527 C C . LEU A 1 203 ? -44.897 6.019 15.997 1.00 33.81 203 LEU A C 1
ATOM 1529 O O . LEU A 1 203 ? -44.401 4.929 15.719 1.00 33.81 203 LEU A O 1
ATOM 1533 N N . ARG A 1 204 ? -45.134 6.958 15.072 1.00 33.12 204 ARG A N 1
ATOM 1534 C CA . ARG A 1 204 ? -44.672 6.897 13.678 1.00 33.12 204 ARG A CA 1
ATOM 1535 C C . ARG A 1 204 ? -43.153 7.073 13.631 1.00 33.12 204 ARG A C 1
ATOM 1537 O O . ARG A 1 204 ? -42.631 8.026 14.203 1.00 33.12 204 ARG A O 1
ATOM 1544 N N . ALA A 1 205 ? -42.474 6.209 12.879 1.00 29.48 205 ALA A N 1
ATOM 1545 C CA . ALA A 1 205 ? -41.057 6.353 12.564 1.00 29.48 205 ALA A CA 1
ATOM 1546 C C . ALA A 1 205 ? -40.796 7.682 11.830 1.00 29.48 205 ALA A C 1
ATOM 1548 O O . ALA A 1 205 ? -41.439 7.978 10.820 1.00 29.48 205 ALA A O 1
ATOM 1549 N N . ARG A 1 206 ? -39.844 8.481 12.324 1.00 34.03 206 ARG A N 1
ATOM 1550 C CA . ARG A 1 206 ? -39.261 9.600 11.573 1.00 34.03 206 ARG A CA 1
ATOM 1551 C C . ARG A 1 206 ? -37.976 9.123 10.906 1.00 34.03 206 ARG A C 1
ATOM 1553 O O . ARG A 1 206 ? -37.052 8.685 11.582 1.00 34.03 206 ARG A O 1
ATOM 1560 N N . GLN A 1 207 ? -37.922 9.242 9.584 1.00 29.86 207 GLN A N 1
ATOM 1561 C CA . GLN A 1 207 ? -36.680 9.159 8.823 1.00 29.86 207 GLN A CA 1
ATOM 1562 C C . GLN A 1 207 ? -35.821 10.384 9.157 1.00 29.86 207 GLN A C 1
ATOM 1564 O O . GLN A 1 207 ? -36.272 11.519 9.002 1.00 29.86 207 GLN A O 1
ATOM 1569 N N . VAL A 1 208 ? -34.589 10.157 9.610 1.00 34.22 208 VAL A N 1
ATOM 1570 C CA . VAL A 1 208 ? -33.579 11.209 9.757 1.00 34.22 208 VAL A CA 1
ATOM 1571 C C . VAL A 1 208 ? -32.751 11.231 8.474 1.00 34.22 208 VAL A C 1
ATOM 1573 O O . VAL A 1 208 ? -32.108 10.244 8.125 1.00 34.22 208 VAL A O 1
ATOM 1576 N N . SER A 1 209 ? -32.803 12.339 7.736 1.00 27.84 209 SER A N 1
ATOM 1577 C CA . SER A 1 209 ? -31.983 12.566 6.544 1.00 27.84 209 SER A CA 1
ATOM 1578 C C . SER A 1 209 ? -30.624 13.153 6.934 1.00 27.84 209 SER A C 1
ATOM 1580 O O . SER A 1 209 ? -30.579 14.196 7.587 1.00 27.84 209 SER A O 1
ATOM 1582 N N . PHE A 1 210 ? -29.531 12.539 6.483 1.00 36.75 210 PHE A N 1
ATOM 1583 C CA . PHE A 1 210 ? -28.179 13.085 6.622 1.00 36.75 210 PHE A CA 1
ATOM 1584 C C . PHE A 1 210 ? -27.922 14.168 5.560 1.00 36.75 210 PHE A C 1
ATOM 1586 O O . PHE A 1 210 ? -28.216 13.971 4.380 1.00 36.75 210 PHE A O 1
ATOM 1593 N N . ARG A 1 211 ? -27.377 15.322 5.968 1.00 31.81 211 ARG A N 1
ATOM 1594 C CA . ARG A 1 211 ? -26.878 16.356 5.046 1.00 31.81 211 ARG A CA 1
ATOM 1595 C C . ARG A 1 211 ? -25.415 16.061 4.703 1.00 31.81 211 ARG A C 1
ATOM 1597 O O . ARG A 1 211 ? -24.605 15.867 5.598 1.00 31.81 211 ARG A O 1
ATOM 1604 N N . PHE A 1 212 ? -25.099 16.038 3.410 1.00 37.31 212 PHE A N 1
ATOM 1605 C CA . PHE A 1 212 ? -23.760 15.766 2.878 1.00 37.31 212 PHE A CA 1
ATOM 1606 C C . PHE A 1 212 ? -22.919 17.048 2.763 1.00 37.31 212 PHE A C 1
ATOM 1608 O O . PHE A 1 212 ? -23.426 18.076 2.302 1.00 37.31 212 PHE A O 1
ATOM 1615 N N . GLY A 1 213 ? -21.634 16.965 3.122 1.00 34.41 213 GLY A N 1
ATOM 1616 C CA . GLY A 1 213 ? -20.631 18.008 2.882 1.00 34.41 213 GLY A CA 1
ATOM 1617 C C . GLY A 1 213 ? -20.194 18.118 1.405 1.00 34.41 213 GLY A C 1
ATOM 1618 O O . GLY A 1 213 ? -20.488 17.230 0.597 1.00 34.41 213 GLY A O 1
ATOM 1619 N N . PRO A 1 214 ? -19.516 19.216 1.018 1.00 37.47 214 PRO A N 1
ATOM 1620 C CA . PRO A 1 214 ? -19.261 19.586 -0.380 1.00 37.47 214 PRO A CA 1
ATOM 1621 C C . PRO A 1 214 ? -18.366 18.609 -1.163 1.00 37.47 214 PRO A C 1
ATOM 1623 O O . PRO A 1 214 ? -18.611 18.412 -2.355 1.00 37.47 214 PRO A O 1
ATOM 1626 N N . VAL A 1 215 ? -17.411 17.935 -0.509 1.00 39.66 215 VAL A N 1
ATOM 1627 C CA . VAL A 1 215 ? -16.446 17.010 -1.148 1.00 39.66 215 VAL A CA 1
ATOM 1628 C C . VAL A 1 215 ? -17.150 15.827 -1.837 1.00 39.66 215 VAL A C 1
ATOM 1630 O O . VAL A 1 215 ? -16.769 15.385 -2.922 1.00 39.66 215 VAL A O 1
ATOM 1633 N N . ILE A 1 216 ? -18.283 15.382 -1.285 1.00 41.97 216 ILE A N 1
ATOM 1634 C CA . ILE A 1 216 ? -19.055 14.231 -1.781 1.00 41.97 216 ILE A CA 1
ATOM 1635 C C . ILE A 1 216 ? -19.746 14.520 -3.130 1.00 41.97 216 ILE A C 1
ATOM 1637 O O . ILE A 1 216 ? -20.054 13.587 -3.879 1.00 41.97 216 ILE A O 1
ATOM 1641 N N . ARG A 1 217 ? -19.954 15.792 -3.513 1.00 31.50 217 ARG A N 1
ATOM 1642 C CA . ARG A 1 217 ? -20.612 16.122 -4.795 1.00 31.50 217 ARG A CA 1
ATOM 1643 C C . ARG A 1 217 ? -19.758 15.771 -6.015 1.00 31.50 217 ARG A C 1
ATOM 1645 O O . ARG A 1 217 ? -20.328 15.455 -7.059 1.00 31.50 217 ARG A O 1
ATOM 1652 N N . GLN A 1 218 ? -18.429 15.792 -5.899 1.00 34.88 218 GLN A N 1
ATOM 1653 C CA . GLN A 1 218 ? -17.530 15.509 -7.025 1.00 34.88 218 GLN A CA 1
ATOM 1654 C C . GLN A 1 218 ? -17.490 14.012 -7.361 1.00 34.88 218 GLN A C 1
ATOM 1656 O O . GLN A 1 218 ? -17.619 13.637 -8.526 1.00 34.88 218 GLN A O 1
ATOM 1661 N N . VAL A 1 219 ? -17.444 13.154 -6.339 1.00 37.47 219 VAL A N 1
ATOM 1662 C CA . VAL A 1 219 ? -17.429 11.689 -6.504 1.00 37.47 219 VAL A CA 1
ATOM 1663 C C . VAL A 1 219 ? -18.782 11.158 -7.001 1.00 37.47 219 VAL A C 1
ATOM 1665 O O . VAL A 1 219 ? -18.832 10.197 -7.768 1.00 37.47 219 VAL A O 1
ATOM 1668 N N . TYR A 1 220 ? -19.898 11.799 -6.628 1.00 27.84 220 TYR A N 1
ATOM 1669 C CA . TYR A 1 220 ? -21.234 11.366 -7.061 1.00 27.84 220 TYR A CA 1
ATOM 1670 C C . TYR A 1 220 ? -21.545 11.723 -8.527 1.00 27.84 220 TYR A C 1
ATOM 1672 O O . TYR A 1 220 ? -22.245 10.970 -9.202 1.00 27.84 220 TYR A O 1
ATOM 1680 N N . ARG A 1 221 ? -20.998 12.831 -9.055 1.00 28.89 221 ARG A N 1
ATOM 1681 C CA . ARG A 1 221 ? -21.200 13.230 -10.463 1.00 28.89 221 ARG A CA 1
ATOM 1682 C C . ARG A 1 221 ? -20.487 12.301 -11.450 1.00 28.89 221 ARG A C 1
ATOM 1684 O O . ARG A 1 221 ? -21.038 12.030 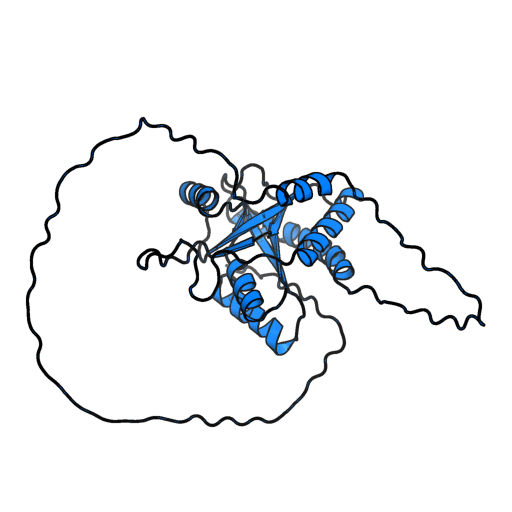-12.510 1.00 28.89 221 ARG A O 1
ATOM 1691 N N . ALA A 1 222 ? -19.334 11.748 -11.069 1.00 36.00 222 ALA A N 1
ATOM 1692 C CA . ALA A 1 222 ? -18.594 10.780 -11.884 1.00 36.00 222 ALA A CA 1
ATOM 1693 C C . ALA A 1 222 ? -19.306 9.417 -12.021 1.00 36.00 222 ALA A C 1
ATOM 1695 O O . ALA A 1 222 ? -19.023 8.671 -12.952 1.00 36.00 222 ALA A O 1
ATOM 1696 N N . LYS A 1 223 ? -20.264 9.097 -11.134 1.00 35.38 223 LYS A N 1
ATOM 1697 C CA . LYS A 1 223 ? -21.052 7.852 -11.189 1.00 35.38 223 LYS A CA 1
ATOM 1698 C C . LYS A 1 223 ? -22.234 7.883 -12.167 1.00 35.38 223 LYS A C 1
ATOM 1700 O O . LYS A 1 223 ? -22.770 6.821 -12.462 1.00 35.38 223 LYS A O 1
ATOM 1705 N N . GLN A 1 224 ? -22.670 9.054 -12.645 1.00 30.89 224 GLN A N 1
ATOM 1706 C CA . GLN A 1 224 ? -23.837 9.155 -13.542 1.00 30.89 224 GLN A CA 1
ATOM 1707 C C . GLN A 1 224 ? -23.480 9.165 -15.033 1.00 30.89 224 GLN A C 1
ATOM 1709 O O . GLN A 1 224 ? -24.330 8.850 -15.861 1.00 30.89 224 GLN A O 1
ATOM 1714 N N . THR A 1 225 ? -22.234 9.465 -15.389 1.00 32.59 225 THR A N 1
ATOM 1715 C CA . THR A 1 225 ? -21.730 9.282 -16.753 1.00 32.59 225 THR A CA 1
ATOM 1716 C C . THR A 1 225 ? -21.080 7.908 -16.848 1.00 32.59 225 THR A C 1
ATOM 1718 O O . TH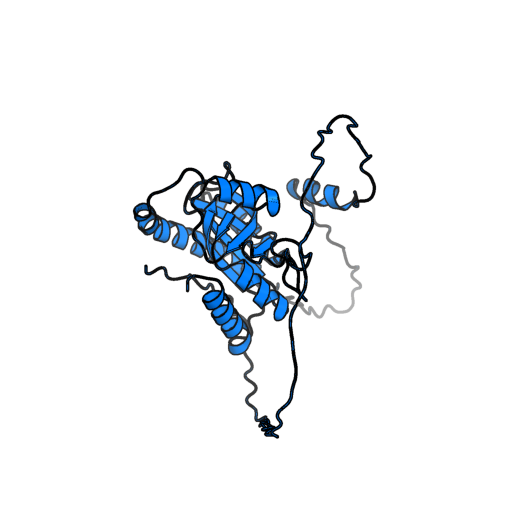R A 1 225 ? -19.897 7.749 -16.549 1.00 32.59 225 THR A O 1
ATOM 1721 N N . GLY A 1 226 ? -21.874 6.898 -17.208 1.00 29.83 226 GLY A N 1
ATOM 1722 C CA . GLY A 1 226 ? -21.344 5.594 -17.606 1.00 29.83 226 GLY A CA 1
ATOM 1723 C C . GLY A 1 226 ? -20.417 5.709 -18.832 1.00 29.83 226 GLY A C 1
ATOM 1724 O O . GLY A 1 226 ? -20.446 6.723 -19.532 1.00 29.83 226 GLY A O 1
ATOM 1725 N N . PRO A 1 227 ? -19.598 4.686 -19.124 1.00 35.06 227 PRO A N 1
ATOM 1726 C CA . PRO A 1 227 ? -18.537 4.760 -20.133 1.00 35.06 227 PRO A CA 1
ATOM 1727 C C . PRO A 1 227 ? -18.997 4.767 -21.610 1.00 35.06 227 PRO A C 1
ATOM 1729 O O . PRO A 1 227 ? -18.171 4.555 -22.490 1.00 35.06 227 PRO A O 1
ATOM 1732 N N . GLU A 1 228 ? -20.267 5.039 -21.930 1.00 34.47 228 GLU A N 1
ATOM 1733 C CA . GLU A 1 228 ? -20.800 4.917 -23.305 1.00 34.47 228 GLU A CA 1
ATOM 1734 C C . GLU A 1 228 ? -21.010 6.230 -24.079 1.00 34.47 228 GLU A C 1
ATOM 1736 O O . GLU A 1 228 ? -21.578 6.220 -25.169 1.00 34.47 228 GLU A O 1
ATOM 1741 N N . SER A 1 229 ? -20.504 7.375 -23.617 1.00 37.69 229 SER A N 1
ATOM 1742 C CA . SER A 1 229 ? -20.579 8.595 -24.437 1.00 37.69 229 SER A CA 1
ATOM 1743 C C . SER A 1 229 ? -19.421 9.562 -24.207 1.00 37.69 229 SER A C 1
ATOM 1745 O O . SER A 1 229 ? -19.542 10.532 -23.461 1.00 37.69 229 SER A O 1
ATOM 1747 N N . ALA A 1 230 ? -18.317 9.339 -24.917 1.00 28.41 230 ALA A N 1
ATOM 1748 C CA . ALA A 1 230 ? -17.406 10.407 -25.317 1.00 28.41 230 ALA A CA 1
ATOM 1749 C C . ALA A 1 230 ? -17.033 10.203 -26.802 1.00 28.41 230 ALA A C 1
ATOM 1751 O O . ALA A 1 230 ? -16.636 9.099 -27.178 1.00 28.41 230 ALA A O 1
ATOM 1752 N N . PRO A 1 231 ? -17.227 11.214 -27.671 1.00 28.22 231 PRO A N 1
ATOM 1753 C CA . PRO A 1 231 ? -17.136 11.062 -29.119 1.00 28.22 231 PRO A CA 1
ATOM 1754 C C . PRO A 1 231 ? -15.695 10.862 -29.601 1.00 28.22 231 PRO A C 1
ATOM 1756 O O . PRO A 1 231 ? -14.749 11.456 -29.086 1.00 28.22 231 PRO A O 1
ATOM 1759 N N . ALA A 1 232 ? -15.559 10.045 -30.644 1.00 29.97 232 ALA A N 1
ATOM 1760 C CA . ALA A 1 232 ? -14.320 9.811 -31.366 1.00 29.97 232 ALA A CA 1
ATOM 1761 C C . ALA A 1 232 ? -13.781 11.113 -31.984 1.00 29.97 232 ALA A C 1
ATOM 1763 O O . ALA A 1 232 ? -14.330 11.623 -32.959 1.00 29.97 232 ALA A O 1
ATOM 1764 N N . LEU A 1 233 ? -12.661 11.608 -31.460 1.00 26.58 233 LEU A N 1
ATOM 1765 C CA . LEU A 1 233 ? -11.764 12.508 -32.180 1.00 26.58 233 LEU A CA 1
ATOM 1766 C C . LEU A 1 233 ? -10.615 11.662 -32.730 1.00 26.58 233 LEU A C 1
ATOM 1768 O O . LEU A 1 233 ? -9.585 11.464 -32.092 1.00 26.58 233 LEU A O 1
ATOM 1772 N N . ILE A 1 234 ? -10.849 11.100 -33.916 1.00 27.88 234 ILE A N 1
ATOM 1773 C CA . ILE A 1 234 ? -9.800 10.516 -34.750 1.00 27.88 234 ILE A CA 1
ATOM 1774 C C . ILE A 1 234 ? -9.043 11.688 -35.374 1.00 27.88 234 ILE A C 1
ATOM 1776 O O . ILE A 1 234 ? -9.540 12.308 -36.315 1.00 27.88 234 ILE A O 1
ATOM 1780 N N . ASP A 1 235 ? -7.842 11.973 -34.878 1.00 26.97 235 ASP A N 1
ATOM 1781 C CA . ASP A 1 235 ? -6.870 12.740 -35.650 1.00 26.97 235 ASP A CA 1
ATOM 1782 C C . ASP A 1 235 ? -6.280 11.818 -36.732 1.00 26.97 235 ASP A C 1
ATOM 1784 O O . ASP A 1 235 ? -5.668 10.785 -36.448 1.00 26.97 235 ASP A O 1
ATOM 1788 N N . ARG A 1 236 ? -6.566 12.144 -37.996 1.00 28.78 236 ARG A N 1
ATOM 1789 C CA . ARG A 1 236 ? -6.252 11.337 -39.185 1.00 28.78 236 ARG A CA 1
ATOM 1790 C C . ARG A 1 236 ? -4.838 11.543 -39.728 1.00 28.78 236 ARG A C 1
ATOM 1792 O O . ARG A 1 236 ? -4.548 11.016 -40.798 1.00 28.78 236 ARG A O 1
ATOM 1799 N N . ASN A 1 237 ? -3.944 12.240 -39.034 1.00 30.39 237 ASN A N 1
ATOM 1800 C CA . ASN A 1 237 ? -2.623 12.551 -39.581 1.00 30.39 237 ASN A CA 1
ATOM 1801 C C . ASN A 1 237 ? -1.474 12.176 -38.646 1.00 30.39 237 ASN A C 1
ATOM 1803 O O . ASN A 1 237 ? -0.827 13.053 -38.096 1.00 30.39 237 ASN A O 1
ATOM 1807 N N . LEU A 1 238 ? -1.158 10.881 -38.537 1.00 28.08 238 LEU A N 1
ATOM 1808 C CA . LEU A 1 238 ? 0.184 10.415 -38.156 1.00 28.08 238 LEU A CA 1
ATOM 1809 C C . LEU A 1 238 ? 0.400 8.959 -38.608 1.00 28.08 238 LEU A C 1
ATOM 1811 O O . LEU A 1 238 ? 0.322 8.008 -37.837 1.00 28.08 238 LEU A O 1
ATOM 1815 N N . GLN A 1 239 ? 0.696 8.783 -39.899 1.00 27.03 239 GLN A N 1
ATOM 1816 C CA . GLN A 1 239 ? 1.599 7.708 -40.321 1.00 27.03 239 GLN A CA 1
ATOM 1817 C C . GLN A 1 239 ? 3.040 8.184 -40.100 1.00 27.03 239 GLN A C 1
ATOM 1819 O O . GLN A 1 239 ? 3.348 9.345 -40.375 1.00 27.03 239 GLN A O 1
ATOM 1824 N N . PRO A 1 240 ? 3.951 7.275 -39.729 1.00 29.77 240 PRO A N 1
ATOM 1825 C CA . PRO A 1 240 ? 4.916 6.885 -40.746 1.00 29.77 240 PRO A CA 1
ATOM 1826 C C . PRO A 1 240 ? 5.182 5.377 -40.812 1.00 29.77 240 PRO A C 1
ATOM 1828 O O . PRO A 1 240 ? 5.459 4.694 -39.832 1.00 29.77 240 PRO A O 1
ATOM 1831 N N . ARG A 1 241 ? 5.137 4.909 -42.061 1.00 26.81 241 ARG A N 1
ATOM 1832 C CA . ARG A 1 241 ? 5.906 3.827 -42.685 1.00 26.81 241 ARG A CA 1
ATOM 1833 C C . ARG A 1 241 ? 7.038 3.225 -41.835 1.00 26.81 241 ARG A C 1
ATOM 1835 O O . ARG A 1 241 ? 8.086 3.844 -41.700 1.00 26.81 241 ARG A O 1
ATOM 1842 N N . LEU A 1 242 ? 6.915 1.939 -41.507 1.00 26.70 242 LEU A N 1
ATOM 1843 C CA . LEU A 1 242 ? 8.044 1.005 -41.530 1.00 26.70 242 LEU A CA 1
ATOM 1844 C C . LEU A 1 242 ? 7.607 -0.291 -42.214 1.00 26.70 242 LEU A C 1
ATOM 1846 O O . LEU A 1 242 ? 6.993 -1.185 -41.641 1.00 26.70 242 LEU A O 1
ATOM 1850 N N . SER A 1 243 ? 7.905 -0.338 -43.506 1.00 25.81 243 SER A N 1
ATOM 1851 C CA . SER A 1 243 ? 7.921 -1.544 -44.314 1.00 25.81 243 SER A CA 1
ATOM 1852 C C . SER A 1 243 ? 9.259 -2.265 -44.154 1.00 25.81 243 SER A C 1
ATOM 1854 O O . SER A 1 243 ? 10.295 -1.605 -44.147 1.00 25.81 243 SER A O 1
ATOM 1856 N N . ARG A 1 244 ? 9.188 -3.596 -44.265 1.00 24.94 244 ARG A N 1
ATOM 1857 C CA . ARG A 1 244 ? 10.219 -4.554 -44.701 1.00 24.94 244 ARG A CA 1
ATOM 1858 C C . ARG A 1 244 ? 11.025 -5.297 -43.631 1.00 24.94 244 ARG A C 1
ATOM 1860 O O . ARG A 1 244 ? 11.826 -4.738 -42.901 1.00 24.94 244 ARG A O 1
ATOM 1867 N N . ASN A 1 245 ? 10.912 -6.615 -43.814 1.00 25.67 245 ASN A N 1
ATOM 1868 C CA . ASN A 1 245 ? 11.898 -7.665 -43.602 1.00 25.67 245 ASN A CA 1
ATOM 1869 C C . ASN A 1 245 ? 12.090 -8.133 -42.163 1.00 25.67 245 ASN A C 1
ATOM 1871 O O . ASN A 1 245 ? 12.830 -7.528 -41.409 1.00 25.67 245 ASN A O 1
ATOM 1875 N N . LEU A 1 246 ? 11.544 -9.316 -41.870 1.00 25.84 246 LEU A N 1
ATOM 1876 C CA . LEU A 1 246 ? 12.357 -10.487 -41.534 1.00 25.84 246 LEU A CA 1
ATOM 1877 C C . LEU A 1 246 ? 11.558 -11.751 -41.887 1.00 25.84 246 LEU A C 1
ATOM 1879 O O . LEU A 1 246 ? 10.549 -12.083 -41.271 1.00 25.84 246 LEU A O 1
ATOM 1883 N N . ARG A 1 247 ? 11.999 -12.419 -42.959 1.00 23.91 247 ARG A N 1
ATOM 1884 C CA . ARG A 1 247 ? 11.629 -13.800 -43.276 1.00 23.91 247 ARG A CA 1
ATOM 1885 C C . ARG A 1 247 ? 12.253 -14.710 -42.220 1.00 23.91 247 ARG A C 1
ATOM 1887 O O . ARG A 1 247 ? 13.409 -14.510 -41.853 1.00 23.91 247 ARG A O 1
ATOM 1894 N N . SER A 1 248 ? 11.501 -15.719 -41.789 1.00 30.67 248 SER A N 1
ATOM 1895 C CA . SER A 1 248 ? 12.046 -16.851 -41.045 1.00 30.67 248 SER A CA 1
ATOM 1896 C C . SER A 1 248 ? 12.992 -17.674 -41.926 1.00 30.67 248 SER A C 1
ATOM 1898 O O . SER A 1 248 ? 12.816 -17.734 -43.149 1.00 30.67 248 SER A O 1
ATOM 1900 N N . PRO A 1 249 ? 13.952 -18.371 -41.304 1.00 26.45 249 PRO A N 1
ATOM 1901 C CA . PRO A 1 249 ? 14.483 -19.586 -41.889 1.00 26.45 249 PRO A CA 1
ATOM 1902 C C . PRO A 1 249 ? 14.310 -20.792 -40.947 1.00 26.45 249 PRO A C 1
ATOM 1904 O O . PRO A 1 249 ? 14.850 -20.811 -39.849 1.00 26.45 249 PRO A O 1
ATOM 1907 N N . TRP A 1 250 ? 13.571 -21.791 -41.450 1.00 23.73 250 TRP A N 1
ATOM 1908 C CA . TRP A 1 250 ? 13.854 -23.238 -41.369 1.00 23.73 250 TRP A CA 1
ATOM 1909 C C . TRP A 1 250 ? 14.050 -23.867 -39.972 1.00 23.73 250 TRP A C 1
ATOM 1911 O O . TRP A 1 250 ? 15.064 -23.681 -39.316 1.00 23.73 250 TRP A O 1
ATOM 1921 N N . GLN A 1 251 ? 13.084 -24.622 -39.427 1.00 26.34 251 GLN A N 1
ATOM 1922 C CA . GLN A 1 251 ? 12.798 -26.041 -39.743 1.00 26.34 251 GLN A CA 1
ATOM 1923 C C . GLN A 1 251 ? 14.037 -26.902 -40.054 1.00 26.34 251 GLN A C 1
ATOM 1925 O O . GLN A 1 251 ? 14.492 -26.932 -41.192 1.00 26.34 251 GLN A O 1
ATOM 1930 N N . ASN A 1 252 ? 14.513 -27.674 -39.068 1.00 26.67 252 ASN A N 1
ATOM 1931 C CA . ASN A 1 252 ? 14.442 -29.150 -39.019 1.00 26.67 252 ASN A CA 1
ATOM 1932 C C . ASN A 1 252 ? 15.492 -29.722 -38.051 1.00 26.67 252 ASN A C 1
ATOM 1934 O O . ASN A 1 252 ? 16.684 -29.511 -38.241 1.00 26.67 252 ASN A O 1
ATOM 1938 N N . SER A 1 253 ? 15.080 -30.570 -37.099 1.00 27.30 253 SER A N 1
ATOM 1939 C CA . SER A 1 253 ? 15.360 -32.019 -37.173 1.00 27.30 253 SER A CA 1
ATOM 1940 C C . SER A 1 253 ? 15.071 -32.787 -35.863 1.00 27.30 253 SER A C 1
ATOM 1942 O O . SER A 1 253 ? 15.613 -32.500 -34.806 1.00 27.30 253 SER A O 1
ATOM 1944 N N . ARG A 1 254 ? 14.256 -33.845 -36.028 1.00 27.47 254 ARG A N 1
ATOM 1945 C CA . ARG A 1 254 ? 14.378 -35.211 -35.463 1.00 27.47 254 ARG A CA 1
ATOM 1946 C C . ARG A 1 254 ? 14.019 -35.483 -33.982 1.00 27.47 254 ARG A C 1
ATOM 1948 O O . ARG A 1 254 ? 14.801 -35.283 -33.066 1.00 27.47 254 ARG A O 1
ATOM 1955 N N . ARG A 1 255 ? 12.864 -36.145 -33.809 1.00 29.22 255 ARG A N 1
ATOM 1956 C CA . ARG A 1 255 ? 12.598 -37.254 -32.852 1.00 29.22 255 ARG A CA 1
ATOM 1957 C C . ARG A 1 255 ? 12.680 -38.587 -33.638 1.00 29.22 255 ARG A C 1
ATOM 1959 O O . ARG A 1 255 ? 12.462 -38.512 -34.851 1.00 29.22 255 ARG A O 1
ATOM 1966 N N . PRO A 1 256 ? 13.004 -39.766 -33.045 1.00 38.38 256 PRO A N 1
ATOM 1967 C CA . PRO A 1 256 ? 12.103 -40.518 -32.135 1.00 38.38 256 PRO A CA 1
ATOM 1968 C C . PRO A 1 256 ? 12.808 -41.269 -30.970 1.00 38.38 256 PRO A C 1
ATOM 1970 O O . PRO A 1 256 ? 13.978 -41.609 -31.053 1.00 38.38 256 PRO A O 1
ATOM 1973 N N . GLY A 1 257 ? 12.137 -41.506 -29.837 1.00 26.66 257 GLY A N 1
ATOM 1974 C CA . GLY A 1 257 ? 11.539 -42.818 -29.519 1.00 26.66 257 GLY A CA 1
ATOM 1975 C C . GLY A 1 257 ? 11.599 -43.135 -28.001 1.00 26.66 257 GLY A C 1
ATOM 1976 O O . GLY A 1 257 ? 12.269 -42.398 -27.282 1.00 26.66 257 GLY A O 1
ATOM 1977 N N . PRO A 1 258 ? 10.872 -44.155 -27.489 1.00 39.31 258 PRO A N 1
ATOM 1978 C CA . PRO A 1 258 ? 10.208 -44.104 -26.176 1.00 39.31 258 PRO A CA 1
ATOM 1979 C C . PRO A 1 258 ? 10.735 -45.092 -25.106 1.00 39.31 258 PRO A C 1
ATOM 1981 O O . PRO A 1 258 ? 11.016 -46.243 -25.408 1.00 39.31 258 PRO A O 1
ATOM 1984 N N . HIS A 1 259 ? 10.721 -44.681 -23.831 1.00 31.08 259 HIS A N 1
ATOM 1985 C CA . HIS A 1 259 ? 10.723 -45.535 -22.624 1.00 31.08 259 HIS A CA 1
ATOM 1986 C C . HIS A 1 259 ? 9.957 -44.759 -21.522 1.00 31.08 259 HIS A C 1
ATOM 1988 O O . HIS A 1 259 ? 10.172 -43.564 -21.383 1.00 31.08 259 HIS A O 1
ATOM 1994 N N . GLY A 1 260 ? 9.014 -45.260 -20.720 1.00 25.89 260 GLY A N 1
ATOM 1995 C CA . GLY A 1 260 ? 8.615 -46.626 -20.415 1.00 25.89 260 GLY A CA 1
ATOM 1996 C C . GLY A 1 260 ? 8.937 -47.009 -18.964 1.00 25.89 260 GLY A C 1
ATOM 1997 O O . GLY A 1 260 ? 9.692 -47.950 -18.792 1.00 25.89 260 GLY A O 1
ATOM 1998 N N . SER A 1 261 ? 8.384 -46.345 -17.931 1.00 30.12 261 SER A N 1
ATOM 1999 C CA . SER A 1 261 ? 8.278 -46.937 -16.573 1.00 30.12 261 SER A CA 1
ATOM 2000 C C . SER A 1 261 ? 7.368 -46.164 -15.596 1.00 30.12 261 SER A C 1
ATOM 2002 O O . SER A 1 261 ? 7.737 -45.136 -15.041 1.00 30.12 261 SER A O 1
ATOM 2004 N N . ARG A 1 262 ? 6.167 -46.722 -15.403 1.00 27.28 262 ARG A N 1
ATOM 2005 C CA . ARG A 1 262 ? 5.427 -46.998 -14.151 1.00 27.28 262 ARG A CA 1
ATOM 2006 C C . ARG A 1 262 ? 5.688 -46.180 -12.861 1.00 27.28 262 ARG A C 1
ATOM 2008 O O . ARG A 1 262 ? 6.721 -46.310 -12.221 1.00 27.28 262 ARG A O 1
ATOM 2015 N N . SER A 1 263 ? 4.579 -45.585 -12.397 1.00 26.64 263 SER A N 1
ATOM 2016 C CA . SER A 1 263 ? 3.974 -45.646 -11.045 1.00 26.64 263 SER A CA 1
ATOM 2017 C C . SER A 1 263 ? 4.751 -45.168 -9.809 1.00 26.64 263 SER A C 1
ATOM 2019 O O . SER A 1 263 ? 5.711 -45.811 -9.390 1.00 26.64 263 SER A O 1
ATOM 2021 N N . ARG A 1 264 ? 4.159 -44.200 -9.090 1.00 27.56 264 ARG A N 1
ATOM 2022 C CA . ARG A 1 264 ? 3.594 -44.402 -7.736 1.00 27.56 264 ARG A CA 1
ATOM 2023 C C . ARG A 1 264 ? 2.813 -43.159 -7.288 1.00 27.56 264 ARG A C 1
ATOM 2025 O O . ARG A 1 264 ? 3.389 -42.176 -6.839 1.00 27.56 264 ARG A O 1
ATOM 2032 N N . GLU A 1 265 ? 1.490 -43.253 -7.384 1.00 27.62 265 GLU A N 1
ATOM 2033 C CA . GLU A 1 265 ? 0.550 -42.492 -6.560 1.00 27.62 265 GLU A CA 1
ATOM 2034 C C . GLU A 1 265 ? 0.834 -42.781 -5.081 1.00 27.62 265 GLU A C 1
ATOM 2036 O O . GLU A 1 265 ? 0.852 -43.938 -4.653 1.00 27.62 265 GLU A O 1
ATOM 2041 N N . ARG A 1 266 ? 1.038 -41.732 -4.285 1.00 27.39 266 ARG A N 1
ATOM 2042 C CA . ARG A 1 266 ? 0.838 -41.790 -2.837 1.00 27.39 266 ARG A CA 1
ATOM 2043 C C . ARG A 1 266 ? -0.327 -40.873 -2.502 1.00 27.39 266 ARG A C 1
ATOM 2045 O O . ARG A 1 266 ? -0.182 -39.657 -2.473 1.00 27.39 266 ARG A O 1
ATOM 2052 N N . GLN A 1 267 ? -1.474 -41.500 -2.264 1.00 27.44 267 GLN A N 1
ATOM 2053 C CA . GLN A 1 267 ? -2.603 -40.915 -1.552 1.00 27.44 267 GLN A CA 1
ATOM 2054 C C . GLN A 1 267 ? -2.123 -40.439 -0.177 1.00 27.44 267 GLN A C 1
ATOM 2056 O O . GLN A 1 267 ? -1.642 -41.245 0.623 1.00 27.44 267 GLN A O 1
ATOM 2061 N N . TYR A 1 268 ? -2.257 -39.145 0.101 1.00 25.00 268 TYR A N 1
ATOM 2062 C CA . TYR A 1 268 ? -2.157 -38.620 1.457 1.00 25.00 268 TYR A CA 1
ATOM 2063 C C . TYR A 1 268 ? -3.576 -38.527 2.022 1.00 25.00 268 TYR A C 1
ATOM 2065 O O . TYR A 1 268 ? -4.427 -37.831 1.471 1.00 25.00 268 TYR A O 1
ATOM 2073 N N . ARG A 1 269 ? -3.842 -39.324 3.062 1.00 27.36 269 ARG A N 1
ATOM 2074 C CA . ARG A 1 269 ? -5.099 -39.330 3.814 1.00 27.36 269 ARG A CA 1
ATOM 2075 C C . ARG A 1 269 ? -5.113 -38.164 4.797 1.00 27.36 269 ARG A C 1
ATOM 2077 O O . ARG A 1 269 ? -4.170 -37.989 5.561 1.00 27.36 269 ARG A O 1
ATOM 2084 N N . ASP A 1 270 ? -6.224 -37.451 4.770 1.00 29.08 270 ASP A N 1
ATOM 2085 C CA . ASP A 1 270 ? -6.701 -36.492 5.760 1.00 29.08 270 ASP A CA 1
ATOM 2086 C C . ASP A 1 270 ? -6.920 -37.149 7.141 1.00 29.08 270 ASP A C 1
ATOM 2088 O O . ASP A 1 270 ? -7.480 -38.252 7.207 1.00 29.08 270 ASP A O 1
ATOM 2092 N N . PRO A 1 271 ? -6.514 -36.492 8.241 1.00 30.80 271 PRO A N 1
ATOM 2093 C CA . PRO A 1 271 ? -7.155 -36.663 9.531 1.00 30.80 271 PRO A CA 1
ATOM 2094 C C . PRO A 1 271 ? -7.687 -35.322 10.062 1.00 30.80 271 PRO A C 1
ATOM 2096 O O . PRO A 1 271 ? -6.972 -34.532 10.680 1.00 30.80 271 PRO A O 1
ATOM 2099 N N . ASP A 1 272 ? -8.991 -35.132 9.890 1.00 32.31 272 ASP A N 1
ATOM 2100 C CA . ASP A 1 272 ? -9.807 -34.171 10.619 1.00 32.31 272 ASP A CA 1
ATOM 2101 C C . ASP A 1 272 ? -9.902 -34.570 12.107 1.00 32.31 272 ASP A C 1
ATOM 2103 O O . ASP A 1 272 ? -10.446 -35.625 12.447 1.00 32.31 272 ASP A O 1
ATOM 2107 N N . SER A 1 273 ? -9.408 -33.723 13.019 1.00 30.69 273 SER A N 1
ATOM 2108 C CA . SER A 1 273 ? -9.902 -33.684 14.403 1.00 30.69 273 SER A CA 1
ATOM 2109 C C . SER A 1 273 ? -9.623 -32.347 15.108 1.00 30.69 273 SER A C 1
ATOM 2111 O O . SER A 1 273 ? -8.594 -32.152 15.746 1.00 30.69 273 SER A O 1
ATOM 2113 N N . ARG A 1 274 ? -10.622 -31.460 15.039 1.00 31.34 274 ARG A N 1
ATOM 2114 C CA . ARG A 1 274 ? -11.173 -30.626 16.131 1.00 31.34 274 ARG A CA 1
ATOM 2115 C C . ARG A 1 274 ? -10.201 -29.916 17.097 1.00 31.34 274 ARG A C 1
ATOM 2117 O O . ARG A 1 274 ? -9.794 -30.484 18.103 1.00 31.34 274 ARG A O 1
ATOM 2124 N N . GLN A 1 275 ? -10.174 -28.586 16.997 1.00 28.62 275 GLN A N 1
ATOM 2125 C CA . GLN A 1 275 ? -10.472 -27.721 18.149 1.00 28.62 275 GLN A CA 1
ATOM 2126 C C . GLN A 1 275 ? -11.037 -26.382 17.656 1.00 28.62 275 GLN A C 1
ATOM 2128 O O . GLN A 1 275 ? -10.343 -25.566 17.060 1.00 28.62 275 GLN A O 1
ATOM 2133 N N . ARG A 1 276 ? -12.345 -26.175 17.860 1.00 29.53 276 ARG A N 1
ATOM 2134 C CA . ARG A 1 276 ? -13.020 -24.906 17.562 1.00 29.53 276 ARG A CA 1
ATOM 2135 C C . ARG A 1 276 ? -12.587 -23.874 18.598 1.00 29.53 276 ARG A C 1
ATOM 2137 O O . ARG A 1 276 ? -13.106 -23.871 19.711 1.00 29.53 276 ARG A O 1
ATOM 2144 N N . TYR A 1 277 ? -11.661 -23.004 18.221 1.00 27.98 277 TYR A N 1
ATOM 2145 C CA . TYR A 1 277 ? -11.391 -21.770 18.944 1.00 27.98 277 TYR A CA 1
ATOM 2146 C C . TYR A 1 277 ? -12.507 -20.767 18.621 1.00 27.98 277 TYR A C 1
ATOM 2148 O O . TYR A 1 277 ? -12.824 -20.540 17.454 1.00 27.98 277 TYR A O 1
ATOM 2156 N N . ARG A 1 278 ? -13.154 -20.207 19.646 1.00 35.59 278 ARG A N 1
ATOM 2157 C CA . ARG A 1 278 ? -14.042 -19.047 19.506 1.00 35.59 278 ARG A CA 1
ATOM 2158 C C . ARG A 1 278 ? -13.284 -17.825 20.027 1.00 35.59 278 ARG A C 1
ATOM 2160 O O . ARG A 1 278 ? -13.152 -17.726 21.245 1.00 35.59 278 ARG A O 1
ATOM 2167 N N . PRO A 1 279 ? -12.827 -16.893 19.179 1.00 33.38 279 PRO A N 1
ATOM 2168 C CA . PRO A 1 279 ? -12.466 -15.570 19.647 1.00 33.38 279 PRO A CA 1
ATOM 2169 C C . PRO A 1 279 ? -13.711 -14.682 19.627 1.00 33.38 279 PRO A C 1
ATOM 2171 O O . PRO A 1 279 ? -14.303 -14.414 18.581 1.00 33.38 279 PRO A O 1
ATOM 2174 N N . SER A 1 280 ? -14.118 -14.256 20.817 1.00 33.41 280 SER A N 1
ATOM 2175 C CA . SER A 1 280 ? -14.878 -13.029 21.014 1.00 33.41 280 SER A CA 1
ATOM 2176 C C . SER A 1 280 ? -14.073 -11.843 20.479 1.00 33.41 280 SER A C 1
ATOM 2178 O O . SER A 1 280 ? -12.891 -11.728 20.780 1.00 33.41 280 SER A O 1
ATOM 2180 N N . ASP A 1 281 ? -14.745 -11.021 19.682 1.00 35.50 281 ASP A N 1
ATOM 2181 C CA . ASP A 1 281 ? -14.475 -9.634 19.303 1.00 35.50 281 ASP A CA 1
ATOM 2182 C C . ASP A 1 281 ? -13.064 -9.031 19.498 1.00 35.50 281 ASP A C 1
ATOM 2184 O O . ASP A 1 281 ? -12.564 -8.866 20.606 1.00 35.50 281 ASP A O 1
ATOM 2188 N N . ARG A 1 282 ? -12.575 -8.493 18.366 1.00 46.78 282 ARG A N 1
ATOM 2189 C CA . ARG A 1 282 ? -11.532 -7.463 18.170 1.00 46.78 282 ARG A CA 1
ATOM 2190 C C . ARG A 1 282 ? -10.074 -7.936 18.166 1.00 46.78 282 ARG A C 1
ATOM 2192 O O . ARG A 1 282 ? -9.435 -8.085 19.198 1.00 46.78 282 ARG A O 1
ATOM 2199 N N . ALA A 1 283 ? -9.504 -7.957 16.962 1.00 31.83 283 ALA A N 1
ATOM 2200 C CA . ALA A 1 283 ? -8.098 -7.640 16.741 1.00 31.83 283 ALA A CA 1
ATOM 2201 C C . ALA A 1 283 ? -7.955 -6.915 15.392 1.00 31.83 283 ALA A C 1
ATOM 2203 O O . ALA A 1 283 ? -8.118 -7.523 14.337 1.00 31.83 283 ALA A O 1
ATOM 2204 N N . VAL A 1 284 ? -7.677 -5.608 15.431 1.00 38.81 284 VAL A N 1
ATOM 2205 C CA . VAL A 1 284 ? -7.035 -4.898 14.316 1.00 38.81 284 VAL A CA 1
ATOM 2206 C C . VAL A 1 284 ? -5.563 -4.845 14.692 1.00 38.81 284 VAL A C 1
ATOM 2208 O O . VAL A 1 284 ? -5.203 -4.166 15.651 1.00 38.81 284 VAL A O 1
ATOM 2211 N N . LEU A 1 285 ? -4.730 -5.625 14.006 1.00 36.38 285 LEU A N 1
ATOM 2212 C CA . LEU A 1 285 ? -3.293 -5.660 14.261 1.00 36.38 285 LEU A CA 1
ATOM 2213 C C . LEU A 1 285 ? -2.565 -4.982 13.100 1.00 36.38 285 LEU A C 1
ATOM 2215 O O . LEU A 1 285 ? -2.656 -5.427 11.958 1.00 36.38 285 LEU A O 1
ATOM 2219 N N . SER A 1 286 ? -1.854 -3.902 13.415 1.00 36.97 286 SER A N 1
ATOM 2220 C CA . SER A 1 286 ? -0.929 -3.229 12.506 1.00 36.97 286 SER A CA 1
ATOM 2221 C C . SER A 1 286 ? 0.372 -4.020 12.449 1.00 36.97 286 SER A C 1
ATOM 2223 O O . SER A 1 286 ? 1.020 -4.226 13.477 1.00 36.97 286 SER A O 1
ATOM 2225 N N . VAL A 1 287 ? 0.758 -4.490 11.264 1.00 36.53 287 VAL A N 1
ATOM 2226 C CA . VAL A 1 287 ? 2.079 -5.094 11.055 1.00 36.53 287 VAL A CA 1
ATOM 2227 C C . VAL A 1 287 ? 3.019 -3.989 10.589 1.00 36.53 287 VAL A C 1
ATOM 2229 O O . VAL A 1 287 ? 3.140 -3.734 9.395 1.00 36.53 287 VAL A O 1
ATOM 2232 N N . ALA A 1 288 ? 3.692 -3.331 11.534 1.00 35.25 288 ALA A N 1
ATOM 2233 C CA . ALA A 1 288 ? 4.818 -2.462 11.219 1.00 35.25 288 ALA A CA 1
ATOM 2234 C C . ALA A 1 288 ? 5.982 -3.334 10.718 1.00 35.25 288 ALA A C 1
ATOM 2236 O O . ALA A 1 288 ? 6.528 -4.163 11.452 1.00 35.25 288 ALA A O 1
ATOM 2237 N N . GLY A 1 289 ? 6.337 -3.197 9.441 1.00 35.25 289 GLY A N 1
ATOM 2238 C CA . GLY A 1 289 ? 7.516 -3.847 8.879 1.00 35.25 289 GLY A CA 1
ATOM 2239 C C . GLY A 1 289 ? 8.780 -3.313 9.551 1.00 35.25 289 GLY A C 1
ATOM 2240 O O . GLY A 1 289 ? 9.169 -2.178 9.312 1.00 35.25 289 GLY A O 1
ATOM 2241 N N . GLN A 1 290 ? 9.429 -4.122 10.391 1.00 29.05 290 GLN A N 1
ATOM 2242 C CA . GLN A 1 290 ? 10.759 -3.796 10.903 1.00 29.05 290 GLN A CA 1
ATOM 2243 C C . GLN A 1 290 ? 11.775 -3.857 9.758 1.00 29.05 290 GLN A C 1
ATOM 2245 O O . GLN A 1 290 ? 12.023 -4.925 9.191 1.00 29.05 290 GLN A O 1
ATOM 2250 N N . TYR A 1 291 ? 12.358 -2.704 9.438 1.00 30.62 291 TYR A N 1
ATOM 2251 C CA . TYR A 1 291 ? 13.513 -2.583 8.560 1.00 30.62 291 TYR A CA 1
ATOM 2252 C C . TYR A 1 291 ? 14.779 -2.901 9.366 1.00 30.62 291 TYR A C 1
ATOM 2254 O O . TYR A 1 291 ? 15.149 -2.172 10.284 1.00 30.62 291 TYR A O 1
ATOM 2262 N N . ARG A 1 292 ? 15.454 -4.000 9.028 1.00 25.78 292 ARG A N 1
ATOM 2263 C CA . ARG A 1 292 ? 16.899 -4.145 9.231 1.00 25.78 292 ARG A CA 1
ATOM 2264 C C . ARG A 1 292 ? 17.482 -4.511 7.874 1.00 25.78 292 ARG A C 1
ATOM 2266 O O . ARG A 1 292 ? 17.110 -5.550 7.330 1.00 25.78 292 ARG A O 1
ATOM 2273 N N . LEU A 1 293 ? 18.290 -3.603 7.331 1.00 29.67 293 LEU A N 1
ATOM 2274 C CA . LEU A 1 293 ? 19.172 -3.868 6.196 1.00 29.67 293 LEU A CA 1
ATOM 2275 C C . LEU A 1 293 ? 20.323 -4.770 6.649 1.00 29.67 293 LEU A C 1
ATOM 2277 O O . LEU A 1 293 ? 20.777 -4.589 7.804 1.00 29.67 293 LEU A O 1
#

Radius of gyration: 25.84 Å; chains: 1; bounding box: 70×68×72 Å

Organism: NCBI:txid483547

Secondary structure (DSSP, 8-state):
--SHHHHHHHHHHHHHHH--S-EEEEEEEEE-STT--TT-EEEEEEEEETT---GGGTPPTTPPTTS-SSEEPPHHHHHHHHHHHHHHHHTT---S-EEEEEEEE-SS----HHHHHHHHHHH-EEEEESSHHHHHHHHHHHT--EEEEEEEEE-TT---TTHHHHHHHHHHHHHHHHHHHHHHHHSPP----------S---PPPPPPPPPPTTHHHHHHTTTS-TT----------------------------------------------------S------------

Sequence (293 aa):
GVGKVNAAVATQILIDRFGVNSVVFTGLAGALVPNLCQGDVVVSSFVVQHDIDLTAFGRRLGEIPELTRMFEADPRLVRAVCDAWEGLEERGEVDSQLLVGTIATGDSFIADARRIRYLQREFGAIATEMEGGAVGQVCVMNRVPFVVVRVISDSSEGGAAGELVLFLEHASELTCRLLIETVPRLAKPEVVTLWTEVAPVKLRARQVSFRFGPVIRQVYRAKQTGPESAPALIDRNLQPRLSRNLRSPWQNSRRPGPHGSRSRERQYRDPDSRQRYRPSDRAVLSVAGQYRL